Protein AF-A0A6M4BKI1-F1 (afdb_monomer)

Secondary structure (DSSP, 8-state):
---TTEEEEESSSPPTTEEE-TTT--EEEPTTPPSEEEEEEEEEEETTTTEEEEEEEEEEEE----HHHHHT-EEEEEES--HHHHH--EETTTTEE---HHHHHHHHHHHHHTS-GGGEEEEEEEEEETTTTEEEEEEEEBSSSBPPHHHHHHHHHHTHHHHHHHHT-EEEEES--TTSSTTTS-SS--EEEEEEEEEEEEEE-SS-EEEEEEEEEEEE-S------

Organism: NCBI:txid2014637

Nearest PDB structures (foldseek):
  6s5w-assembly2_B  TM=7.220E-01  e=6.897E-02  Lactobacillus acidophilus
  7u71-assembly1_AAA  TM=6.227E-01  e=3.836E-02  Mus musculus
  6sgb-assembly1_FB  TM=3.856E-01  e=1.479E-01  Trypanosoma brucei brucei
  8k2n-assembly1_B  TM=3.141E-01  e=1.738E+00  Lacticaseibacillus yichunensis

Foldseek 3Di:
DPLQQKFKAFPDDDDPQWDADGRRRDIDGHPPDDFDKDKTKMFMQGRVVRDGRDIDIDIDGDDDQDPQQVQQKKKFKFWPAALLQQCDQADPVVRDGHHHLVRQLLVVLCVLVVHDSVQKDFFDWAFPDVVGTMIMTMMWGDDPHIHHRCVSLVSCVVCVVVSCVRSVIGTPDIRDDPPPDAPPQEPDDKDWDKDWDPAWDWHPNPVDIHTHTDIDIDIDRDHPDPPD

pLDDT: mean 92.87, std 8.28, range [39.19, 98.56]

Radius of gyration: 20.17 Å; Cα contacts (8 Å, |Δi|>4): 430; chains: 1; bounding box: 52×40×50 Å

InterPro domains:
  IPR056370 DE-cadherin-like, Ig-like domain [PF24811] (67-216)

Solvent-accessible surface area (backbone atoms only — not comparable to full-atom values): 13023 Å² total; per-residue (Å²): 136,72,54,93,48,32,40,41,44,56,65,65,78,79,53,98,49,44,50,72,39,41,66,80,61,49,73,44,78,42,88,88,60,67,68,46,80,44,82,47,54,25,24,35,37,31,64,83,76,71,41,68,70,44,77,46,78,47,77,48,78,42,77,84,80,54,72,66,42,64,71,24,26,24,31,36,31,31,45,81,43,49,39,38,63,35,56,28,31,73,38,84,89,77,73,40,83,48,84,18,36,50,56,48,45,45,48,51,50,16,64,77,67,72,42,58,58,88,38,46,44,77,45,26,66,42,64,76,37,81,83,69,29,28,19,39,37,34,33,27,42,40,76,99,55,68,42,50,31,71,59,46,26,47,53,50,60,77,43,37,70,61,50,24,65,74,42,68,53,44,74,78,40,64,50,73,58,64,49,75,52,79,63,71,79,24,92,68,48,55,28,73,41,82,48,73,52,96,55,73,36,78,37,74,39,85,89,37,71,48,80,25,57,31,69,45,77,41,62,40,72,42,79,72,76,81,85,126

Structure (mmCIF, N/CA/C/O backbone):
data_AF-A0A6M4BKI1-F1
#
_entry.id   AF-A0A6M4BKI1-F1
#
loop_
_atom_site.group_PDB
_atom_site.id
_atom_site.type_symbol
_atom_site.label_atom_id
_atom_site.label_alt_id
_atom_site.label_comp_id
_atom_site.label_asym_id
_atom_site.label_entity_id
_atom_site.label_seq_id
_atom_site.pdbx_PDB_ins_code
_atom_site.Cartn_x
_atom_site.Cartn_y
_atom_site.Cartn_z
_atom_site.occupancy
_atom_site.B_iso_or_equiv
_atom_site.auth_seq_id
_atom_site.auth_comp_id
_atom_site.auth_asym_id
_atom_site.auth_atom_id
_atom_site.pdbx_PDB_model_num
ATOM 1 N N . TRP A 1 1 ? -8.529 18.904 16.431 1.00 54.09 1 TRP A N 1
ATOM 2 C CA . TRP A 1 1 ? -8.397 17.479 16.787 1.00 54.09 1 TRP A CA 1
ATOM 3 C C . TRP A 1 1 ? -8.383 17.412 18.307 1.00 54.09 1 TRP A C 1
ATOM 5 O O . TRP A 1 1 ? -7.476 17.986 18.886 1.00 54.09 1 TRP A O 1
ATOM 15 N N . ASP A 1 2 ? -9.386 16.788 18.934 1.00 62.09 2 ASP A N 1
ATOM 16 C CA . ASP A 1 2 ? -9.553 16.702 20.403 1.00 62.09 2 ASP A CA 1
ATOM 17 C C . ASP A 1 2 ? -9.180 15.300 20.930 1.00 62.09 2 ASP A C 1
ATOM 19 O O . ASP A 1 2 ? -9.975 14.633 21.583 1.00 62.09 2 ASP A O 1
ATOM 23 N N . LEU A 1 3 ? -7.990 14.795 20.587 1.00 76.88 3 LEU A N 1
ATOM 24 C CA . LEU A 1 3 ? -7.502 13.509 21.116 1.00 76.88 3 LEU A CA 1
ATOM 25 C C . LEU A 1 3 ? -7.334 13.491 22.652 1.00 76.88 3 LEU A C 1
ATOM 27 O O . LEU A 1 3 ? -7.706 12.485 23.246 1.00 76.88 3 LEU A O 1
ATOM 31 N N . PRO A 1 4 ? -6.843 14.558 23.320 1.00 80.69 4 PRO A N 1
ATOM 32 C CA . PRO A 1 4 ? -6.615 14.531 24.771 1.00 80.69 4 PRO A CA 1
ATOM 33 C C . PRO A 1 4 ? -7.875 14.323 25.624 1.00 80.69 4 PRO A C 1
ATOM 35 O O . PRO A 1 4 ? -7.777 13.853 26.753 1.00 80.69 4 PRO A O 1
ATOM 38 N N . ASP A 1 5 ? -9.055 14.665 25.099 1.00 82.88 5 ASP A N 1
ATOM 39 C CA . ASP A 1 5 ? -10.338 14.496 25.790 1.00 82.88 5 ASP A CA 1
ATOM 40 C C . ASP A 1 5 ? -11.024 13.158 25.461 1.00 82.88 5 ASP A C 1
ATOM 42 O O . ASP A 1 5 ? -12.155 12.923 25.900 1.00 82.88 5 ASP A O 1
ATOM 46 N N . LYS A 1 6 ? -10.353 12.280 24.699 1.00 87.88 6 LYS A N 1
ATOM 47 C CA . LYS A 1 6 ? -10.885 10.991 24.255 1.00 87.88 6 LYS A CA 1
ATOM 48 C C . LYS A 1 6 ? -10.171 9.819 24.910 1.00 87.88 6 LYS A C 1
ATOM 50 O O . LYS A 1 6 ? -8.956 9.823 25.083 1.00 87.88 6 LYS A O 1
ATOM 55 N N . LYS A 1 7 ? -10.949 8.791 25.240 1.00 91.50 7 LYS A N 1
ATOM 56 C CA . LYS A 1 7 ? -10.453 7.481 25.668 1.00 91.50 7 LYS A CA 1
ATOM 57 C C . LYS A 1 7 ? -11.105 6.386 24.834 1.00 91.50 7 LYS A C 1
ATOM 59 O O . LYS A 1 7 ? -12.272 6.502 24.450 1.00 91.50 7 LYS A O 1
ATOM 64 N N . PHE A 1 8 ? -10.338 5.345 24.541 1.00 93.19 8 PHE A N 1
ATOM 65 C CA . PHE A 1 8 ? -10.727 4.258 23.647 1.00 93.19 8 PHE A CA 1
ATOM 66 C C . PHE A 1 8 ? -10.722 2.938 24.408 1.00 93.19 8 PHE A C 1
ATOM 68 O O . PHE A 1 8 ? -9.726 2.599 25.035 1.00 93.19 8 PHE A O 1
ATOM 75 N N . PHE A 1 9 ? -11.805 2.175 24.309 1.00 94.06 9 PHE A N 1
ATOM 76 C CA . PHE A 1 9 ? -11.950 0.890 24.991 1.00 94.06 9 PHE A CA 1
ATOM 77 C C . PHE A 1 9 ? -12.491 -0.166 24.036 1.00 94.06 9 PHE A C 1
ATOM 79 O O . PHE A 1 9 ? -13.147 0.155 23.044 1.00 94.06 9 PHE A O 1
ATOM 86 N N . TRP A 1 10 ? -12.253 -1.440 24.333 1.00 94.88 10 TRP A N 1
ATOM 87 C CA . TRP A 1 10 ? -12.938 -2.533 23.646 1.00 94.88 10 TRP A CA 1
ATOM 88 C C . TRP A 1 10 ? -14.439 -2.493 23.950 1.00 94.88 10 TRP A C 1
ATOM 90 O O . TRP A 1 10 ? -14.845 -2.185 25.067 1.00 94.88 10 TRP A O 1
ATOM 100 N N . GLU A 1 11 ? -15.281 -2.803 22.959 1.00 92.44 11 GLU A N 1
ATOM 101 C CA . GLU A 1 11 ? -16.733 -2.889 23.189 1.00 92.44 11 GLU A CA 1
ATOM 102 C C . GLU A 1 11 ? -17.085 -4.041 24.146 1.00 92.44 11 GLU A C 1
ATOM 104 O O . GLU A 1 11 ? -18.043 -3.951 24.912 1.00 92.44 11 GLU A O 1
ATOM 109 N N . SER A 1 12 ? -16.297 -5.115 24.094 1.00 90.00 12 SER A N 1
ATOM 110 C CA . SER A 1 12 ? -16.428 -6.302 24.936 1.00 90.00 12 SER A CA 1
ATOM 111 C C . SER A 1 12 ? -15.049 -6.719 25.462 1.00 90.00 12 SER A C 1
ATOM 113 O O . SER A 1 12 ? -14.325 -5.896 26.015 1.00 90.00 12 SER A O 1
ATOM 115 N N . THR A 1 13 ? -14.660 -7.981 25.304 1.00 91.06 13 THR A N 1
ATOM 116 C CA . THR A 1 13 ? -13.332 -8.462 25.691 1.00 91.06 13 THR A CA 1
ATOM 117 C C . THR A 1 13 ? -12.272 -8.058 24.670 1.00 91.06 13 THR A C 1
ATOM 119 O O . THR A 1 13 ? -12.547 -8.010 23.469 1.00 91.06 13 THR A O 1
ATOM 122 N N . GLU A 1 14 ? -11.044 -7.830 25.139 1.00 92.00 14 GLU A N 1
ATOM 123 C CA . GLU A 1 14 ? -9.886 -7.607 24.269 1.00 92.00 14 GLU A CA 1
ATOM 124 C C . GLU A 1 14 ? -9.716 -8.755 23.262 1.00 92.00 14 GLU A C 1
ATOM 126 O O . GLU A 1 14 ? -9.874 -9.935 23.590 1.00 92.00 14 GLU A O 1
ATOM 131 N N . HIS A 1 15 ? -9.380 -8.407 22.019 1.00 93.94 15 HIS A N 1
ATOM 132 C CA . HIS A 1 15 ? -9.148 -9.398 20.978 1.00 93.94 15 HIS A CA 1
ATOM 133 C C . HIS A 1 15 ? -7.791 -10.106 21.185 1.00 93.94 15 HIS A C 1
ATOM 135 O O . HIS A 1 15 ? -6.767 -9.437 21.316 1.00 93.94 15 HIS A O 1
ATOM 141 N N . PRO A 1 16 ? -7.701 -11.448 21.097 1.00 94.38 16 PRO A N 1
ATOM 142 C CA . PRO A 1 16 ? -6.468 -12.190 21.406 1.00 94.38 16 PRO A CA 1
ATOM 143 C C . PRO A 1 16 ? -5.270 -11.847 20.504 1.00 94.38 16 PRO A C 1
ATOM 145 O O . PRO A 1 16 ? -4.124 -12.091 20.873 1.00 94.38 16 PRO A O 1
ATOM 148 N N . ASN A 1 17 ? -5.525 -11.292 19.316 1.00 96.00 17 ASN A N 1
ATOM 149 C CA . ASN A 1 17 ? -4.506 -10.922 18.327 1.00 96.00 17 ASN A CA 1
ATOM 150 C C . ASN A 1 17 ? -4.176 -9.423 18.252 1.00 96.00 17 ASN A C 1
ATOM 152 O O . ASN A 1 17 ? -3.245 -9.060 17.537 1.00 96.00 17 ASN A O 1
ATOM 156 N N . PHE A 1 18 ? -4.897 -8.551 18.960 1.00 96.75 18 PHE A N 1
ATOM 157 C CA . PHE A 1 18 ? -4.709 -7.101 18.842 1.00 96.75 18 PHE A CA 1
ATOM 158 C C . PHE A 1 18 ? -4.745 -6.432 20.208 1.00 96.75 18 PHE A C 1
ATOM 160 O O . PHE A 1 18 ? -5.569 -6.781 21.042 1.00 96.75 18 PHE A O 1
ATOM 167 N N . THR A 1 19 ? -3.874 -5.453 20.413 1.00 96.44 19 THR A N 1
ATOM 168 C CA . THR A 1 19 ? -3.925 -4.546 21.563 1.00 96.44 19 THR A CA 1
ATOM 169 C C . THR A 1 19 ? -4.452 -3.185 21.128 1.00 96.44 19 THR A C 1
ATOM 171 O O . THR A 1 19 ? -4.315 -2.793 19.967 1.00 96.44 19 THR A O 1
ATOM 174 N N . LEU A 1 20 ? -5.047 -2.459 22.072 1.00 95.81 20 LEU A N 1
ATOM 175 C CA . LEU A 1 20 ? -5.510 -1.088 21.894 1.00 95.81 20 LEU A CA 1
ATOM 176 C C . LEU A 1 20 ? -4.806 -0.198 22.916 1.00 95.81 20 LEU A C 1
ATOM 178 O O . LEU A 1 20 ? -4.814 -0.497 24.106 1.00 95.81 20 LEU A O 1
ATOM 182 N N . ASN A 1 21 ? -4.227 0.906 22.459 1.00 94.56 21 ASN A N 1
ATOM 183 C CA . ASN A 1 21 ? -3.782 1.966 23.349 1.00 94.56 21 ASN A CA 1
ATOM 184 C C . ASN A 1 21 ? -4.972 2.879 23.678 1.00 94.56 21 ASN A C 1
ATOM 186 O O . ASN A 1 21 ? -5.472 3.589 22.805 1.00 94.56 21 ASN A O 1
ATOM 190 N N . GLU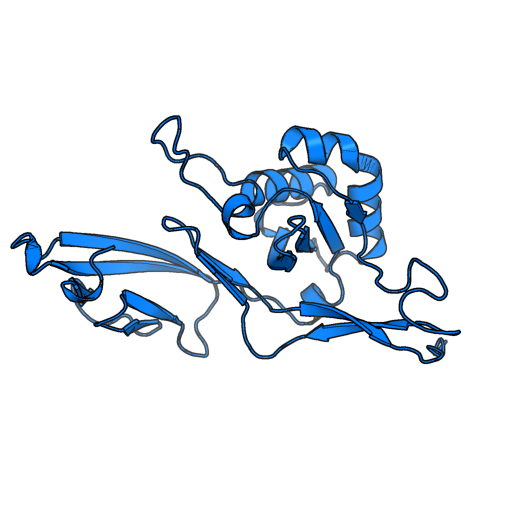 A 1 22 ? -5.403 2.879 24.938 1.00 92.81 22 GLU A N 1
ATOM 191 C CA . GLU A 1 22 ? -6.607 3.595 25.381 1.00 92.81 22 GLU A CA 1
ATOM 192 C C . GLU A 1 22 ? -6.500 5.125 25.293 1.00 92.81 22 GLU A C 1
ATOM 194 O O . GLU A 1 22 ? -7.518 5.814 25.310 1.00 92.81 22 GLU A O 1
ATOM 199 N N . GLU A 1 23 ? -5.287 5.677 25.198 1.00 91.06 23 GLU A N 1
ATOM 200 C CA . GLU A 1 23 ? -5.052 7.126 25.146 1.00 91.06 23 GLU A CA 1
ATOM 201 C C . GLU A 1 23 ? -4.968 7.657 23.717 1.00 91.06 23 GLU A C 1
ATOM 203 O O . GLU A 1 23 ? -5.431 8.754 23.421 1.00 91.06 23 GLU A O 1
ATOM 208 N N . THR A 1 24 ? -4.367 6.878 22.820 1.00 90.56 24 THR A N 1
ATOM 209 C CA . THR A 1 24 ? -4.114 7.300 21.434 1.00 90.56 24 THR A CA 1
ATOM 210 C C . THR A 1 24 ? -5.089 6.683 20.436 1.00 90.56 24 THR A C 1
ATOM 212 O O . THR A 1 24 ? -5.207 7.180 19.319 1.00 90.56 24 THR A O 1
ATOM 215 N N . GLY A 1 25 ? -5.768 5.595 20.811 1.00 90.19 25 GLY A N 1
ATOM 216 C CA . GLY A 1 25 ? -6.592 4.794 19.908 1.00 90.19 25 GLY A CA 1
ATOM 217 C C . GLY A 1 25 ? -5.776 3.921 18.947 1.00 90.19 25 GLY A C 1
ATOM 218 O O . GLY A 1 25 ? -6.342 3.332 18.027 1.00 90.19 25 GLY A O 1
ATOM 219 N N . MET A 1 26 ? -4.453 3.832 19.134 1.00 92.62 26 MET A N 1
ATOM 220 C CA . MET A 1 26 ? -3.581 3.018 18.289 1.00 92.62 26 MET A CA 1
ATOM 221 C C . MET A 1 26 ? -3.843 1.527 18.502 1.00 92.62 26 MET A C 1
ATOM 223 O O . MET A 1 26 ? -3.772 1.027 19.625 1.00 92.62 26 MET A O 1
ATOM 227 N N . ILE A 1 27 ? -4.099 0.819 17.403 1.00 94.75 27 ILE A N 1
ATOM 228 C CA . ILE A 1 27 ? -4.266 -0.634 17.376 1.00 94.75 27 ILE A CA 1
ATOM 229 C C . ILE A 1 27 ? -2.930 -1.255 16.979 1.00 94.75 27 ILE A C 1
ATOM 231 O O . ILE A 1 27 ? -2.357 -0.887 15.953 1.00 94.75 27 ILE A O 1
ATOM 235 N N . GLN A 1 28 ? -2.446 -2.216 17.759 1.00 94.62 28 GLN A N 1
ATOM 236 C CA . GLN A 1 28 ? -1.213 -2.936 17.455 1.00 94.62 28 GLN A CA 1
ATOM 237 C C . GLN A 1 28 ? -1.500 -4.427 17.277 1.00 94.62 28 GLN A C 1
ATOM 239 O O . GLN A 1 28 ? -2.138 -5.076 18.105 1.00 94.62 28 GLN A O 1
ATOM 244 N N . MET A 1 29 ? -1.024 -4.977 16.160 1.00 95.56 29 MET A N 1
ATOM 245 C CA . MET A 1 29 ? -1.116 -6.402 15.863 1.00 95.56 29 MET A CA 1
ATOM 246 C C . MET A 1 29 ? -0.092 -7.174 16.697 1.00 95.56 29 MET A C 1
ATOM 248 O O . MET A 1 29 ? 1.094 -6.836 16.711 1.00 95.56 29 MET A O 1
ATOM 252 N N . ARG A 1 30 ? -0.536 -8.232 17.378 1.00 95.00 30 ARG A N 1
ATOM 253 C CA . ARG A 1 30 ? 0.347 -9.126 18.131 1.00 95.00 30 ARG A CA 1
ATOM 254 C C . ARG A 1 30 ? 1.113 -10.041 17.175 1.00 95.00 30 ARG A C 1
ATOM 256 O O . ARG A 1 30 ? 0.641 -10.393 16.091 1.00 95.00 30 ARG A O 1
ATOM 263 N N . HIS A 1 31 ? 2.306 -10.452 17.595 1.00 90.62 31 HIS A N 1
ATOM 264 C CA . HIS A 1 31 ? 3.134 -11.382 16.833 1.00 90.62 31 HIS A CA 1
ATOM 265 C C . HIS A 1 31 ? 2.397 -12.718 16.594 1.00 90.62 31 HIS A C 1
ATOM 267 O O . HIS A 1 31 ? 1.603 -13.143 17.433 1.00 90.62 31 HIS A O 1
ATOM 273 N N . LYS A 1 32 ? 2.669 -13.382 15.458 1.00 90.00 32 LYS A N 1
ATOM 274 C CA . LYS A 1 32 ? 2.017 -14.638 15.012 1.00 90.00 32 LYS A CA 1
ATOM 275 C C . LYS A 1 32 ? 0.510 -14.535 14.732 1.00 90.00 32 LYS A C 1
ATOM 277 O O . LYS A 1 32 ? -0.176 -15.557 14.684 1.00 90.00 32 LYS A O 1
ATOM 282 N N . THR A 1 33 ? -0.015 -13.328 14.529 1.00 95.19 33 THR A N 1
ATOM 283 C CA . THR A 1 33 ? -1.364 -13.159 13.971 1.00 95.19 33 THR A CA 1
ATOM 284 C C . THR A 1 33 ? -1.381 -13.714 12.549 1.00 95.19 33 THR A C 1
ATOM 286 O O . THR A 1 33 ? -0.491 -13.407 11.760 1.00 95.19 33 THR A O 1
ATOM 289 N N . ARG A 1 34 ? -2.351 -14.581 12.250 1.00 95.50 34 ARG A N 1
ATOM 290 C CA . ARG A 1 34 ? -2.454 -15.256 10.952 1.00 95.50 34 ARG A CA 1
ATOM 291 C C . ARG A 1 34 ? -3.083 -14.334 9.910 1.00 95.50 34 ARG A C 1
ATOM 293 O O . ARG A 1 34 ? -3.749 -13.360 10.253 1.00 95.50 34 ARG A O 1
ATOM 300 N N . GLU A 1 35 ? -2.890 -14.673 8.642 1.00 95.69 35 GLU A N 1
ATOM 301 C CA . GLU A 1 35 ? -3.648 -14.065 7.552 1.00 95.69 35 GLU A CA 1
ATOM 302 C C . GLU A 1 35 ? -5.156 -14.232 7.784 1.00 95.69 35 GLU A C 1
ATOM 304 O O . GLU A 1 35 ? -5.628 -15.284 8.228 1.00 95.69 35 GLU A O 1
ATOM 309 N N . GLY A 1 36 ? -5.914 -13.172 7.509 1.00 95.69 36 GLY A N 1
ATOM 310 C CA . GLY A 1 36 ? -7.357 -13.180 7.686 1.00 95.69 36 GLY A CA 1
ATOM 311 C C . GLY A 1 36 ? -7.979 -11.799 7.839 1.00 95.69 36 GLY A C 1
ATOM 312 O O . GLY A 1 36 ? -7.317 -10.760 7.822 1.00 95.69 36 GLY A O 1
ATOM 313 N N . ARG A 1 37 ? -9.303 -11.809 7.997 1.00 96.94 37 ARG A N 1
ATOM 314 C CA . ARG A 1 37 ? -10.123 -10.619 8.215 1.00 96.94 37 ARG A CA 1
ATOM 315 C C . ARG A 1 37 ? -10.616 -10.591 9.657 1.00 96.94 37 ARG A C 1
ATOM 317 O O . ARG A 1 37 ? -11.375 -11.464 10.072 1.00 96.94 37 ARG A O 1
ATOM 324 N N . TYR A 1 38 ? -10.243 -9.549 10.386 1.00 96.75 38 TYR A N 1
ATOM 325 C CA . TYR A 1 38 ? -10.573 -9.363 11.795 1.00 96.75 38 TYR A CA 1
ATOM 326 C C . TYR A 1 38 ? -11.510 -8.171 11.968 1.00 96.75 38 TYR A C 1
ATOM 328 O O . TYR A 1 38 ? -11.259 -7.091 11.435 1.00 96.75 38 TYR A O 1
ATOM 336 N N . HIS A 1 39 ? -12.593 -8.360 12.719 1.00 96.12 39 HIS A N 1
ATOM 337 C CA . HIS A 1 39 ? -13.559 -7.306 13.020 1.00 96.12 39 HIS A CA 1
ATOM 338 C C . HIS A 1 39 ? -13.376 -6.878 14.470 1.00 96.12 39 HIS A C 1
ATOM 340 O O . HIS A 1 39 ? -13.687 -7.631 15.390 1.00 96.12 39 HIS A O 1
ATOM 346 N N . LEU A 1 40 ? -12.851 -5.674 14.661 1.00 95.88 40 LEU A N 1
ATOM 347 C CA . LEU A 1 40 ? -12.578 -5.096 15.966 1.00 95.88 40 LEU A CA 1
ATOM 348 C C . LEU A 1 40 ? -13.660 -4.068 16.281 1.00 95.88 40 LEU A C 1
ATOM 350 O O . LEU A 1 40 ? -14.009 -3.245 15.430 1.00 95.88 40 LEU A O 1
ATOM 354 N N . LYS A 1 41 ? -14.196 -4.134 17.498 1.00 95.75 41 LYS A N 1
ATOM 355 C CA . LYS A 1 41 ? -15.257 -3.247 17.966 1.00 95.75 41 LYS A CA 1
ATOM 356 C C . LYS A 1 41 ? -14.823 -2.551 19.241 1.00 95.75 41 LYS A C 1
ATOM 358 O O . LYS A 1 41 ? -14.326 -3.184 20.175 1.00 95.75 41 LYS A O 1
ATOM 363 N N . PHE A 1 42 ? -15.037 -1.250 19.262 1.00 94.69 42 PHE A N 1
ATOM 364 C CA . PHE A 1 42 ? -14.564 -0.344 20.287 1.00 94.69 42 PHE A CA 1
ATOM 365 C C . PHE A 1 42 ? -15.683 0.589 20.731 1.00 94.69 42 PHE A C 1
ATOM 367 O O . PHE A 1 42 ? -16.658 0.820 20.012 1.00 94.69 42 PHE A O 1
ATOM 374 N N . LYS A 1 43 ? -15.490 1.172 21.906 1.00 94.00 43 LYS A N 1
ATOM 375 C CA . LYS A 1 43 ? -16.271 2.277 22.443 1.00 94.00 43 LYS A CA 1
ATOM 376 C C . LYS A 1 43 ? -15.351 3.464 22.674 1.00 94.00 43 LYS A C 1
ATOM 378 O O . LYS A 1 43 ? -14.233 3.306 23.166 1.00 94.00 43 LYS A O 1
ATOM 383 N N . VAL A 1 44 ? -15.826 4.650 22.315 1.00 91.62 44 VAL A N 1
ATOM 384 C CA . VAL A 1 44 ? -15.104 5.905 22.518 1.00 91.62 44 VAL A CA 1
ATOM 385 C C . VAL A 1 44 ? -15.839 6.736 23.556 1.00 91.62 44 VAL A C 1
ATOM 387 O O . VAL A 1 44 ? -17.039 6.985 23.439 1.00 91.62 44 VAL A O 1
ATOM 390 N N . TYR A 1 45 ? -15.095 7.167 24.566 1.00 89.50 45 TYR A N 1
ATOM 391 C CA . TYR A 1 45 ? -15.537 8.136 25.554 1.00 89.50 45 TYR A CA 1
ATOM 392 C C . TYR A 1 45 ? -14.960 9.502 25.185 1.00 89.50 45 TYR A C 1
ATOM 394 O O . TYR A 1 45 ? -13.745 9.631 25.046 1.00 89.50 45 TYR A O 1
ATOM 402 N N . ASP A 1 46 ? -15.816 10.508 25.020 1.00 87.12 46 ASP A N 1
ATOM 403 C CA . ASP A 1 46 ? -15.436 11.891 24.730 1.00 87.12 46 ASP A CA 1
ATOM 404 C C . ASP A 1 46 ? -15.906 12.787 25.877 1.00 87.12 46 ASP A C 1
ATOM 406 O O . ASP A 1 46 ? -17.099 13.074 26.039 1.00 87.12 46 ASP A O 1
ATOM 410 N N . ARG A 1 47 ? -14.945 13.237 26.687 1.00 83.25 47 ARG A N 1
ATOM 411 C CA . ARG A 1 47 ? -15.220 14.074 27.855 1.00 83.25 47 ARG A CA 1
ATOM 412 C C . ARG A 1 47 ? -15.774 15.439 27.454 1.00 83.25 47 ARG A C 1
ATOM 414 O O . ARG A 1 47 ? -16.650 15.963 28.137 1.00 83.25 47 ARG A O 1
ATOM 421 N N . LYS A 1 48 ? -15.266 16.023 26.367 1.00 82.31 48 LYS A N 1
ATOM 422 C CA . LYS A 1 48 ? -15.564 17.399 25.949 1.00 82.31 48 LYS A CA 1
ATOM 423 C C . LYS A 1 48 ? -16.995 17.544 25.453 1.00 82.31 48 LYS A C 1
ATOM 425 O O . LYS A 1 48 ? -17.642 18.554 25.716 1.00 82.31 48 LYS A O 1
ATOM 430 N N . HIS A 1 49 ? -17.490 16.523 24.764 1.00 79.56 49 HIS A N 1
ATOM 431 C CA . HIS A 1 49 ? -18.858 16.484 24.255 1.00 79.56 49 HIS A CA 1
ATOM 432 C C . HIS A 1 49 ? -19.818 15.695 25.153 1.00 79.56 49 HIS A C 1
ATOM 434 O O . HIS A 1 49 ? -20.973 15.497 24.777 1.00 79.56 49 HIS A O 1
ATOM 440 N N . THR A 1 50 ? -19.371 15.252 26.336 1.00 82.31 50 THR A N 1
ATOM 441 C CA . THR A 1 50 ? -20.141 14.391 27.255 1.00 82.31 50 THR A CA 1
ATOM 442 C C . THR A 1 50 ? -20.739 13.160 26.559 1.00 82.31 50 THR A C 1
ATOM 444 O O . THR A 1 50 ? -21.828 12.702 26.898 1.00 82.31 50 THR A O 1
ATOM 447 N N . GLN A 1 51 ? -20.041 12.636 25.547 1.00 81.00 51 GLN A N 1
ATOM 448 C CA . GLN A 1 51 ? -20.481 11.462 24.802 1.00 81.00 51 GLN A CA 1
ATOM 449 C C . GLN A 1 51 ? -19.828 10.235 25.420 1.00 81.00 51 GLN A C 1
ATOM 451 O O . GLN A 1 51 ? -18.609 10.160 25.565 1.00 81.00 51 GLN A O 1
ATOM 456 N N . THR A 1 52 ? -20.657 9.269 25.788 1.00 81.44 52 THR A N 1
ATOM 457 C CA . THR A 1 52 ? -20.213 8.007 26.376 1.00 81.44 52 THR A CA 1
ATOM 458 C C . THR A 1 52 ? -20.593 6.873 25.441 1.00 81.44 52 THR A C 1
ATOM 460 O O . THR A 1 52 ? -21.602 6.964 24.741 1.00 81.44 52 THR A O 1
ATOM 463 N N . ASP A 1 53 ? -19.760 5.835 25.392 1.00 83.94 53 ASP A N 1
ATOM 464 C CA . ASP A 1 53 ? -20.029 4.610 24.638 1.00 83.94 53 ASP A CA 1
ATOM 465 C C . ASP A 1 53 ? -20.321 4.805 23.138 1.00 83.94 53 ASP A C 1
ATOM 467 O O . ASP A 1 53 ? -21.113 4.068 22.551 1.00 83.94 53 ASP A O 1
ATOM 471 N N . VAL A 1 54 ? -19.656 5.763 22.478 1.00 88.81 54 VAL A N 1
ATOM 472 C CA . VAL A 1 54 ? -19.802 5.938 21.023 1.00 88.81 54 VAL A CA 1
ATOM 473 C C . VAL A 1 54 ? -19.201 4.718 20.311 1.00 88.81 54 VAL A C 1
ATOM 475 O O . VAL A 1 54 ? -17.997 4.482 20.454 1.00 88.81 54 VAL A O 1
ATOM 478 N N . PRO A 1 55 ? -19.987 3.936 19.545 1.00 91.56 55 PRO A N 1
ATOM 479 C CA . PRO A 1 55 ? -19.492 2.717 18.919 1.00 91.56 55 PRO A CA 1
ATOM 480 C C . PRO A 1 55 ? -18.544 3.040 17.761 1.00 91.56 55 PRO A C 1
ATOM 482 O O . PRO A 1 55 ? -18.827 3.894 16.917 1.00 91.56 55 PRO A O 1
ATOM 485 N N . ALA A 1 56 ? -17.430 2.316 17.689 1.00 91.56 56 ALA A N 1
ATOM 486 C CA . ALA A 1 56 ? -16.444 2.424 16.623 1.00 91.56 56 ALA A CA 1
ATOM 487 C C . ALA A 1 56 ? -16.004 1.034 16.158 1.00 91.56 56 ALA A C 1
ATOM 489 O O . ALA A 1 56 ? -15.637 0.182 16.961 1.00 91.56 56 ALA A O 1
ATOM 490 N N . ASN A 1 57 ? -16.006 0.813 14.844 1.00 93.38 57 ASN A N 1
ATOM 491 C CA . ASN A 1 57 ? -15.666 -0.477 14.251 1.00 93.38 57 ASN A CA 1
ATOM 492 C C . ASN A 1 57 ? -14.474 -0.324 13.311 1.00 93.38 57 ASN A C 1
ATOM 494 O O . ASN A 1 57 ? -14.452 0.578 12.473 1.00 93.38 57 ASN A O 1
ATOM 498 N N . VAL A 1 58 ? -13.520 -1.246 13.406 1.00 93.81 58 VAL A N 1
ATOM 499 C CA . VAL A 1 58 ? -12.364 -1.326 12.509 1.00 93.81 58 VAL A CA 1
ATOM 500 C C . VAL A 1 58 ? -12.289 -2.736 11.944 1.00 93.81 58 VAL A C 1
ATOM 502 O O . VAL A 1 58 ? -12.319 -3.718 12.682 1.00 93.81 58 VAL A O 1
ATOM 505 N N . THR A 1 59 ? -12.198 -2.848 10.621 1.00 95.69 59 THR A N 1
ATOM 506 C CA . THR A 1 59 ? -11.916 -4.129 9.961 1.00 95.69 59 THR A CA 1
ATOM 507 C C . THR A 1 59 ? -10.449 -4.153 9.569 1.00 95.69 59 THR A C 1
ATOM 509 O O . THR A 1 59 ? -10.012 -3.305 8.795 1.00 95.69 59 THR A O 1
ATOM 512 N N . VAL A 1 60 ? -9.700 -5.116 10.100 1.00 96.19 60 VAL A N 1
ATOM 513 C CA . VAL A 1 60 ? -8.280 -5.306 9.801 1.00 96.19 60 VAL A CA 1
ATOM 514 C C . VAL A 1 60 ? -8.134 -6.487 8.853 1.00 96.19 60 VAL A C 1
ATOM 516 O O . VAL A 1 60 ? -8.608 -7.586 9.144 1.00 96.19 60 VAL A O 1
ATOM 519 N N . TYR A 1 61 ? -7.471 -6.258 7.724 1.00 96.00 61 TYR A N 1
ATOM 520 C CA . TYR A 1 61 ? -7.081 -7.302 6.783 1.00 96.00 61 TYR A CA 1
ATOM 521 C C . TYR A 1 61 ? -5.593 -7.575 6.975 1.00 96.00 61 TYR A C 1
ATOM 523 O O . TYR A 1 61 ? -4.770 -6.690 6.753 1.00 96.00 61 TYR A O 1
ATOM 531 N N . VAL A 1 62 ? -5.260 -8.780 7.427 1.00 96.31 62 VAL A N 1
ATOM 532 C CA . VAL A 1 62 ? -3.878 -9.232 7.601 1.00 96.31 62 VAL A CA 1
ATOM 533 C C . VAL A 1 62 ? -3.537 -10.121 6.420 1.00 96.31 62 VAL A C 1
ATOM 535 O O . VAL A 1 62 ? -4.260 -11.081 6.166 1.00 96.31 62 VAL A O 1
ATOM 538 N N . LYS A 1 63 ? -2.450 -9.803 5.719 1.00 94.44 63 LYS A N 1
ATOM 539 C CA . LYS A 1 63 ? -1.911 -10.572 4.594 1.00 94.44 63 LYS A CA 1
ATOM 540 C C . LYS A 1 63 ? -0.451 -10.892 4.884 1.00 94.44 63 LYS A C 1
ATOM 542 O O . LYS A 1 63 ? 0.294 -9.994 5.277 1.00 94.44 63 LYS A O 1
ATOM 547 N N . GLU A 1 64 ? -0.052 -12.149 4.724 1.00 93.19 64 GLU A N 1
ATOM 548 C CA . GLU A 1 64 ? 1.352 -12.531 4.872 1.00 93.19 64 GLU A CA 1
ATOM 549 C C . GLU A 1 64 ? 2.115 -12.224 3.578 1.00 93.19 64 GLU A C 1
ATOM 551 O O . GLU A 1 64 ? 1.704 -12.629 2.493 1.00 93.19 64 GLU A O 1
ATOM 556 N N . ILE A 1 65 ? 3.229 -11.495 3.692 1.00 94.25 65 ILE A N 1
ATOM 557 C CA . ILE A 1 65 ? 4.098 -11.157 2.561 1.00 94.25 65 ILE A CA 1
ATOM 558 C C . ILE A 1 65 ? 5.408 -11.918 2.728 1.00 94.25 65 ILE A C 1
ATOM 560 O O . ILE A 1 65 ? 6.188 -11.646 3.641 1.00 94.25 65 ILE A O 1
ATOM 564 N N . SER A 1 66 ? 5.642 -12.886 1.844 1.00 94.69 66 SER A N 1
ATOM 565 C CA . SER A 1 66 ? 6.862 -13.691 1.861 1.00 94.69 66 SER A CA 1
ATOM 566 C C . SER A 1 66 ? 8.083 -12.879 1.412 1.00 94.69 66 SER A C 1
ATOM 568 O O . SER A 1 66 ? 7.975 -11.923 0.641 1.00 94.69 66 SER A O 1
ATOM 570 N N . HIS A 1 67 ? 9.279 -13.297 1.833 1.00 94.56 67 HIS A N 1
ATOM 571 C CA . HIS A 1 67 ? 10.522 -12.693 1.340 1.00 94.56 67 HIS A CA 1
ATOM 572 C C . HIS A 1 67 ? 10.651 -12.825 -0.188 1.00 94.56 67 HIS A C 1
ATOM 574 O O . HIS A 1 67 ? 11.088 -11.897 -0.864 1.00 94.56 67 HIS A O 1
ATOM 580 N N . GLU A 1 68 ? 10.203 -13.951 -0.756 1.00 95.44 68 GLU A N 1
ATOM 581 C CA . GLU A 1 68 ? 10.182 -14.156 -2.205 1.00 95.44 68 GLU A CA 1
ATOM 582 C C . GLU A 1 68 ? 9.302 -13.124 -2.927 1.00 95.44 68 GLU A C 1
ATOM 584 O O . GLU A 1 68 ? 9.698 -12.640 -3.988 1.00 95.44 68 GLU A O 1
ATOM 589 N N . ALA A 1 69 ? 8.158 -12.741 -2.348 1.00 96.25 69 ALA A N 1
ATOM 590 C CA . ALA A 1 69 ? 7.288 -11.698 -2.892 1.00 96.25 69 ALA A CA 1
ATOM 591 C C . ALA A 1 69 ? 7.989 -10.334 -2.948 1.00 96.25 69 ALA A C 1
ATOM 593 O O . ALA A 1 69 ? 7.820 -9.590 -3.912 1.00 96.25 69 ALA A O 1
ATOM 594 N N . ILE A 1 70 ? 8.790 -10.013 -1.926 1.00 96.12 70 ILE A N 1
ATOM 595 C CA . ILE A 1 70 ? 9.528 -8.747 -1.844 1.00 96.12 70 ILE A CA 1
ATOM 596 C C . ILE A 1 70 ? 10.632 -8.707 -2.906 1.00 96.12 70 ILE A C 1
ATOM 598 O O . ILE A 1 70 ? 10.766 -7.708 -3.615 1.00 96.12 70 ILE A O 1
ATOM 602 N N . ILE A 1 71 ? 11.390 -9.796 -3.059 1.00 95.94 71 ILE A N 1
ATOM 603 C CA . ILE A 1 71 ? 12.454 -9.895 -4.067 1.00 95.94 71 ILE A CA 1
ATOM 604 C C . ILE A 1 71 ? 11.875 -9.915 -5.487 1.00 95.94 71 ILE A C 1
ATOM 606 O O . ILE A 1 71 ? 12.367 -9.214 -6.370 1.00 95.94 71 ILE A O 1
ATOM 610 N N . ASN A 1 72 ? 10.801 -10.672 -5.718 1.00 96.94 72 ASN A N 1
ATOM 611 C CA . ASN A 1 72 ? 10.105 -10.737 -7.003 1.00 96.94 72 ASN A CA 1
ATOM 612 C C . ASN A 1 72 ? 8.974 -9.694 -7.086 1.00 96.94 72 ASN A C 1
ATOM 614 O O . ASN A 1 72 ? 7.840 -10.014 -7.439 1.00 96.94 72 ASN A O 1
ATOM 618 N N . SER A 1 73 ? 9.285 -8.440 -6.750 1.00 97.75 73 SER A N 1
ATOM 619 C CA . SER A 1 73 ? 8.335 -7.327 -6.820 1.00 97.75 73 SER A CA 1
ATOM 620 C C . SER A 1 73 ? 8.611 -6.393 -7.996 1.00 97.75 73 SER A C 1
ATOM 622 O O . SER A 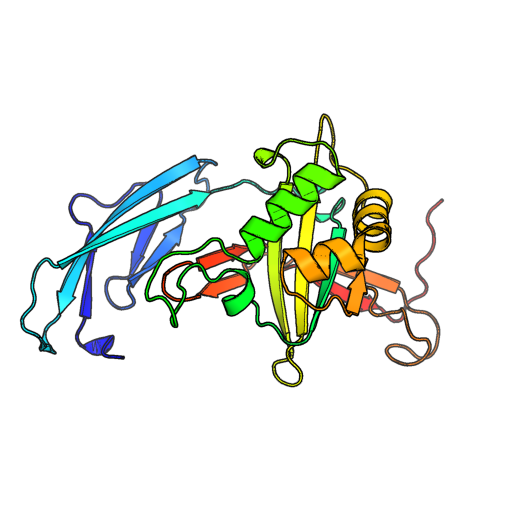1 73 ? 9.751 -6.199 -8.421 1.00 97.75 73 SER A O 1
ATOM 624 N N . GLY A 1 74 ? 7.541 -5.806 -8.527 1.00 98.19 74 GLY A N 1
ATOM 625 C CA . GLY A 1 74 ? 7.597 -4.626 -9.376 1.00 98.19 74 GLY A CA 1
ATOM 626 C C . GLY A 1 74 ? 7.572 -3.359 -8.526 1.00 98.19 74 GLY A C 1
ATOM 627 O O . GLY A 1 74 ? 7.129 -3.366 -7.371 1.00 98.19 74 GLY A O 1
ATOM 628 N N . SER A 1 75 ? 8.045 -2.254 -9.092 1.00 98.25 75 SER A N 1
ATOM 629 C CA . SER A 1 75 ? 8.047 -0.963 -8.405 1.00 98.25 75 SER A CA 1
ATOM 630 C C . SER A 1 75 ? 7.705 0.179 -9.349 1.00 98.25 75 SER A C 1
ATOM 632 O O . SER A 1 75 ? 8.052 0.156 -10.528 1.00 98.25 75 SER A O 1
ATOM 634 N N . ILE A 1 76 ? 7.013 1.188 -8.827 1.00 98.50 76 ILE A N 1
ATOM 635 C CA . ILE A 1 76 ? 6.766 2.447 -9.527 1.00 98.50 76 ILE A CA 1
ATOM 636 C C . ILE A 1 76 ? 7.031 3.623 -8.601 1.00 98.50 76 ILE A C 1
ATOM 638 O O . ILE A 1 76 ? 6.720 3.573 -7.411 1.00 98.50 76 ILE A O 1
ATOM 642 N N . ARG A 1 77 ? 7.555 4.701 -9.174 1.00 98.31 77 ARG A N 1
ATOM 643 C CA . ARG A 1 77 ? 7.609 6.017 -8.544 1.00 98.31 77 ARG A CA 1
ATOM 644 C C . ARG A 1 77 ? 6.531 6.880 -9.166 1.00 98.31 77 ARG A C 1
ATOM 646 O O . ARG A 1 77 ? 6.446 6.961 -10.391 1.00 98.31 77 ARG A O 1
ATOM 653 N N . ILE A 1 78 ? 5.716 7.517 -8.336 1.00 98.38 78 ILE A N 1
ATOM 654 C CA . ILE A 1 78 ? 4.675 8.444 -8.778 1.00 98.38 78 ILE A CA 1
ATOM 655 C C . ILE A 1 78 ? 4.940 9.845 -8.241 1.00 98.38 78 ILE A C 1
ATOM 657 O O . ILE A 1 78 ? 5.537 10.016 -7.176 1.00 98.38 78 ILE A O 1
ATOM 661 N N . SER A 1 79 ? 4.475 10.853 -8.974 1.00 97.81 79 SER A N 1
ATOM 662 C CA . SER A 1 79 ? 4.576 12.258 -8.579 1.00 97.81 79 SER A CA 1
ATOM 663 C C . SER A 1 79 ? 3.209 12.896 -8.341 1.00 97.81 79 SER A C 1
ATOM 665 O O . SER A 1 79 ? 2.197 12.487 -8.911 1.00 97.81 79 SER A O 1
ATOM 667 N N . GLY A 1 80 ? 3.184 13.913 -7.477 1.00 96.88 80 GLY A N 1
ATOM 668 C CA . GLY A 1 80 ? 1.998 14.737 -7.218 1.00 96.88 80 GLY A CA 1
ATOM 669 C C . GLY A 1 80 ? 0.944 14.100 -6.306 1.00 96.88 80 GLY A C 1
ATOM 670 O O . GLY A 1 80 ? -0.085 14.722 -6.059 1.00 96.88 80 GLY A O 1
ATOM 671 N N . ILE A 1 81 ? 1.187 12.890 -5.796 1.00 96.81 81 ILE A N 1
ATOM 672 C CA . ILE A 1 81 ? 0.253 12.141 -4.946 1.00 96.81 81 ILE A CA 1
ATOM 673 C C . ILE A 1 81 ? 1.003 11.621 -3.725 1.00 96.81 81 ILE A C 1
ATOM 675 O O . ILE A 1 81 ? 2.081 11.041 -3.863 1.00 96.81 81 ILE A O 1
ATOM 679 N N . SER A 1 82 ? 0.435 11.844 -2.539 1.00 97.50 82 SER A N 1
ATOM 680 C CA . SER A 1 82 ? 0.947 11.302 -1.280 1.00 97.50 82 SER A CA 1
ATOM 681 C C . SER A 1 82 ? 0.578 9.825 -1.108 1.00 97.50 82 SER A C 1
ATOM 683 O O . SER A 1 82 ? -0.358 9.321 -1.732 1.00 97.50 82 SER A O 1
ATOM 685 N N . ASP A 1 83 ? 1.292 9.135 -0.231 1.00 97.50 83 ASP A N 1
ATOM 686 C CA . ASP A 1 83 ? 0.925 7.804 0.248 1.00 97.50 83 ASP A CA 1
ATOM 687 C C . ASP A 1 83 ? -0.489 7.776 0.853 1.00 97.50 83 ASP A C 1
ATOM 689 O O . ASP A 1 83 ? -1.286 6.897 0.516 1.00 97.50 83 ASP A O 1
ATOM 693 N N . GLU A 1 84 ? -0.840 8.776 1.668 1.00 97.19 84 GLU A N 1
ATOM 694 C CA . GLU A 1 84 ? -2.182 8.928 2.240 1.00 97.19 84 GLU A CA 1
ATOM 695 C C . GLU A 1 84 ? -3.264 9.023 1.159 1.00 97.19 84 GLU A C 1
ATOM 697 O O . GLU A 1 84 ? -4.279 8.328 1.227 1.00 97.19 84 GLU A O 1
ATOM 702 N N . ASP A 1 85 ? -3.060 9.866 0.144 1.00 96.25 85 ASP A N 1
ATOM 703 C CA . ASP A 1 85 ? -4.030 10.053 -0.938 1.00 96.25 85 ASP A CA 1
ATOM 704 C C . ASP A 1 85 ? -4.138 8.832 -1.848 1.00 96.25 85 ASP A C 1
ATOM 706 O O . ASP A 1 85 ? -5.203 8.582 -2.417 1.00 96.25 85 ASP A O 1
ATOM 710 N N . PHE A 1 86 ? -3.067 8.046 -1.965 1.00 97.75 86 PHE A N 1
ATOM 711 C CA . PHE A 1 86 ? -3.081 6.812 -2.737 1.00 97.75 86 PHE A CA 1
ATOM 712 C C . PHE A 1 86 ? -3.983 5.742 -2.097 1.00 97.75 86 PHE A C 1
ATOM 714 O O . PHE A 1 86 ? -4.713 5.042 -2.803 1.00 97.75 86 PHE A O 1
ATOM 721 N N . ILE A 1 87 ? -4.003 5.649 -0.763 1.00 97.44 87 ILE A N 1
ATOM 722 C CA . ILE A 1 87 ? -4.830 4.665 -0.043 1.00 97.44 87 ILE A CA 1
ATOM 723 C C . ILE A 1 87 ? -6.212 5.193 0.366 1.00 97.44 87 ILE A C 1
ATOM 725 O O . ILE A 1 87 ? -7.046 4.421 0.835 1.00 97.44 87 ILE A O 1
ATOM 729 N N . ARG A 1 88 ? -6.473 6.498 0.221 1.00 96.38 88 ARG A N 1
ATOM 730 C CA . ARG A 1 88 ? -7.684 7.167 0.719 1.00 96.38 88 ARG A CA 1
ATOM 731 C C . ARG A 1 88 ? -8.961 6.590 0.102 1.00 96.38 88 ARG A C 1
ATOM 733 O O . ARG A 1 88 ? -9.113 6.537 -1.113 1.00 96.38 88 ARG A O 1
ATOM 740 N N . VAL A 1 89 ? -9.925 6.255 0.961 1.00 95.19 89 VAL A N 1
ATOM 741 C CA . VAL A 1 89 ? -11.267 5.773 0.566 1.00 95.19 89 VAL A CA 1
ATOM 742 C C . VAL A 1 89 ? -12.368 6.818 0.755 1.00 95.19 89 VAL A C 1
ATOM 744 O O . VAL A 1 89 ? -13.488 6.638 0.294 1.00 95.19 89 VAL A O 1
ATOM 747 N N . TRP A 1 90 ? -12.101 7.906 1.479 1.00 93.38 90 TRP A N 1
ATOM 748 C CA . TRP A 1 90 ? -13.100 8.943 1.737 1.00 93.38 90 TRP A CA 1
ATOM 749 C C . TRP A 1 90 ? -12.997 10.071 0.717 1.00 93.38 90 TRP A C 1
ATOM 751 O O . TRP A 1 90 ? -11.969 10.748 0.642 1.00 93.38 90 TRP A O 1
ATOM 761 N N . ASN A 1 91 ? -14.077 10.312 -0.020 1.00 90.56 91 ASN A N 1
ATOM 762 C CA . ASN A 1 91 ? -14.170 11.433 -0.939 1.00 90.56 91 ASN A CA 1
ATOM 763 C C . ASN A 1 91 ? -14.796 12.642 -0.230 1.00 90.56 91 ASN A C 1
ATOM 765 O O . ASN A 1 91 ? -15.986 12.657 0.078 1.00 90.56 91 ASN A O 1
ATOM 769 N N . TYR A 1 92 ? -13.995 13.682 0.008 1.00 87.06 92 TYR A N 1
ATOM 770 C CA . TYR A 1 92 ? -14.447 14.899 0.691 1.00 87.06 92 TYR A CA 1
ATOM 771 C C . TYR A 1 92 ? -15.404 15.765 -0.138 1.00 87.06 92 TYR A C 1
ATOM 773 O O . TYR A 1 92 ? -16.121 16.573 0.441 1.00 87.06 92 TYR A O 1
ATOM 781 N N . LYS A 1 93 ? -15.439 15.606 -1.469 1.00 89.12 93 LYS A N 1
ATOM 782 C CA . LYS A 1 93 ? -16.345 16.368 -2.343 1.00 89.12 93 LYS A CA 1
ATOM 783 C C . LYS A 1 93 ? -17.752 15.779 -2.347 1.00 89.12 93 LYS A C 1
ATOM 785 O O . LYS A 1 93 ? -18.721 16.521 -2.287 1.00 89.12 93 LYS A O 1
ATOM 790 N N . THR A 1 94 ? -17.857 14.453 -2.419 1.00 91.25 94 THR A N 1
ATOM 791 C CA . THR A 1 94 ? -19.146 13.738 -2.448 1.00 91.25 94 THR A CA 1
ATOM 792 C C . THR A 1 94 ? -19.609 13.283 -1.067 1.00 91.25 94 THR A C 1
ATOM 794 O O . THR A 1 94 ? -20.716 12.771 -0.941 1.00 91.25 94 THR A O 1
ATOM 797 N N . LEU A 1 95 ? -18.767 13.450 -0.038 1.00 90.12 95 LEU A N 1
ATOM 798 C CA . LEU A 1 95 ? -18.999 12.984 1.333 1.00 90.12 95 LEU A CA 1
ATOM 799 C C . LEU A 1 95 ? -19.377 11.496 1.394 1.00 90.12 95 LEU A C 1
ATOM 801 O O . LEU A 1 95 ? -20.218 11.080 2.190 1.00 90.12 95 LEU A O 1
ATOM 805 N N . SER A 1 96 ? -18.741 10.687 0.547 1.00 91.38 96 SER A N 1
ATOM 806 C CA . SER A 1 96 ? -19.033 9.264 0.399 1.00 91.38 96 SER A CA 1
ATOM 807 C C . SER A 1 96 ? -17.757 8.422 0.390 1.00 91.38 96 SER A C 1
ATOM 809 O O . SER A 1 96 ? -16.655 8.915 0.135 1.00 91.38 96 SER A O 1
ATOM 811 N N . VAL A 1 97 ? -17.908 7.128 0.679 1.00 90.94 97 VAL A N 1
ATOM 812 C CA . VAL A 1 97 ? -16.830 6.152 0.491 1.00 90.94 97 VAL A CA 1
ATOM 813 C C . VAL A 1 97 ? -16.710 5.850 -1.002 1.00 90.94 97 VAL A C 1
ATOM 815 O O . VAL A 1 97 ? -17.704 5.549 -1.660 1.00 90.94 97 VAL A O 1
ATOM 818 N N . SER A 1 98 ? -15.497 5.942 -1.530 1.00 92.19 98 SER A N 1
ATOM 819 C CA . SER A 1 98 ? -15.133 5.576 -2.894 1.00 92.19 98 SER A CA 1
ATOM 820 C C . SER A 1 98 ? -13.959 4.604 -2.875 1.00 92.19 98 SER A C 1
ATOM 822 O O . SER A 1 98 ? -13.237 4.493 -1.884 1.00 92.19 98 SER A O 1
ATOM 824 N N . ARG A 1 99 ? -13.744 3.906 -3.990 1.00 93.44 99 ARG A N 1
ATOM 825 C CA . ARG A 1 99 ? -12.563 3.050 -4.153 1.00 93.44 99 ARG A CA 1
ATOM 826 C C . ARG A 1 99 ? -11.290 3.894 -4.084 1.00 93.44 99 ARG A C 1
ATOM 828 O O . ARG A 1 99 ? -11.266 5.004 -4.619 1.00 93.44 99 ARG A O 1
ATOM 835 N N . SER A 1 100 ? -10.263 3.373 -3.417 1.00 96.75 100 SER A N 1
ATOM 836 C CA . SER A 1 100 ? -8.961 4.040 -3.332 1.00 96.75 100 SER A CA 1
ATOM 837 C C . SER A 1 100 ? -8.187 3.912 -4.646 1.00 96.75 100 SER A C 1
ATOM 839 O O . SER A 1 100 ? -8.478 3.041 -5.470 1.00 96.75 100 SER A O 1
ATOM 841 N N . LYS A 1 101 ? -7.162 4.750 -4.843 1.00 97.75 101 LYS A N 1
ATOM 842 C CA . LYS A 1 101 ? -6.247 4.588 -5.986 1.00 97.75 101 LYS A CA 1
ATOM 843 C C . LYS A 1 101 ? -5.502 3.260 -5.902 1.00 97.75 101 LYS A C 1
ATOM 845 O O . LYS A 1 101 ? -5.334 2.612 -6.928 1.00 97.75 101 LYS A O 1
ATOM 850 N N . LEU A 1 102 ? -5.150 2.823 -4.692 1.00 98.12 102 LEU A N 1
ATOM 851 C CA . LEU A 1 102 ? -4.611 1.490 -4.435 1.00 98.12 102 LEU A CA 1
ATOM 852 C C . LEU A 1 102 ? -5.540 0.395 -4.971 1.00 98.12 102 LEU A C 1
ATOM 854 O O . LEU A 1 102 ? -5.075 -0.483 -5.690 1.00 98.12 102 LEU A O 1
ATOM 858 N N . ASP A 1 103 ? -6.841 0.457 -4.677 1.00 97.62 103 ASP A N 1
ATOM 859 C CA . ASP A 1 103 ? -7.800 -0.548 -5.154 1.00 97.62 103 ASP A CA 1
ATOM 860 C C . ASP A 1 103 ? -7.925 -0.554 -6.677 1.00 97.62 103 ASP A C 1
ATOM 862 O O . ASP A 1 103 ? -7.949 -1.621 -7.280 1.00 97.62 103 ASP A O 1
ATOM 866 N N . ILE A 1 104 ? -7.997 0.627 -7.296 1.00 98.19 104 ILE A N 1
ATOM 867 C CA . ILE A 1 104 ? -8.102 0.753 -8.756 1.00 98.19 104 ILE A CA 1
ATOM 868 C C . ILE A 1 104 ? -6.813 0.254 -9.425 1.00 98.19 104 ILE A C 1
ATOM 870 O O . ILE A 1 104 ? -6.872 -0.437 -10.438 1.00 98.19 104 ILE A O 1
ATOM 874 N N . PHE A 1 105 ? -5.647 0.557 -8.849 1.00 98.50 105 PHE A N 1
ATOM 875 C CA . PHE A 1 105 ? -4.359 0.068 -9.337 1.00 98.50 105 PHE A CA 1
ATOM 876 C C . PHE A 1 105 ? -4.245 -1.454 -9.205 1.00 98.50 105 PHE A C 1
ATOM 878 O O . PHE A 1 105 ? -3.821 -2.114 -10.148 1.00 98.50 105 PHE A O 1
ATOM 885 N N . LYS A 1 106 ? -4.679 -2.016 -8.070 1.00 98.19 106 LYS A N 1
ATOM 886 C CA . LYS A 1 106 ? -4.700 -3.462 -7.823 1.00 98.19 106 LYS A CA 1
ATOM 887 C C . LYS A 1 106 ? -5.552 -4.202 -8.853 1.00 98.19 106 LYS A C 1
ATOM 889 O O . LYS A 1 106 ? -5.084 -5.179 -9.428 1.00 98.19 106 LYS A O 1
ATOM 894 N N . ASP A 1 107 ? -6.760 -3.711 -9.118 1.00 98.06 107 ASP A N 1
ATOM 895 C CA . ASP A 1 107 ? -7.634 -4.269 -10.153 1.00 98.06 107 ASP A CA 1
ATOM 896 C C . ASP A 1 107 ? -6.997 -4.153 -11.537 1.00 98.06 107 ASP A C 1
ATOM 898 O O . ASP A 1 107 ? -6.965 -5.122 -12.289 1.00 98.06 107 ASP A O 1
ATOM 902 N N . LYS A 1 108 ? -6.410 -2.992 -11.850 1.00 98.19 108 LYS A N 1
ATOM 903 C CA . LYS A 1 108 ? -5.795 -2.787 -13.159 1.00 98.19 108 LYS A CA 1
ATOM 904 C C . LYS A 1 108 ? -4.618 -3.729 -13.404 1.00 98.19 108 LYS A C 1
ATOM 906 O O . LYS A 1 108 ? -4.445 -4.215 -14.517 1.00 98.19 108 LYS A O 1
ATOM 911 N N . LEU A 1 109 ? -3.819 -4.004 -12.373 1.00 98.31 109 LEU A N 1
ATOM 912 C CA . LEU A 1 109 ? -2.751 -4.999 -12.438 1.00 98.31 109 LEU A CA 1
ATOM 913 C C . LEU A 1 109 ? -3.299 -6.416 -12.623 1.00 98.31 109 LEU A C 1
ATOM 915 O O . L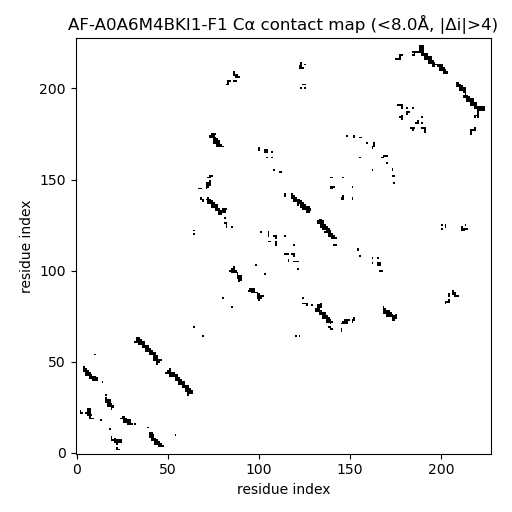EU A 1 109 ? -2.731 -7.167 -13.412 1.00 98.31 109 LEU A O 1
ATOM 919 N N . ALA A 1 110 ? -4.380 -6.773 -11.926 1.00 98.12 110 ALA A N 1
ATOM 920 C CA . ALA A 1 110 ? -5.028 -8.076 -12.066 1.00 98.12 110 ALA A CA 1
ATOM 921 C C . ALA A 1 110 ? -5.505 -8.307 -13.511 1.00 98.12 110 ALA A C 1
ATOM 923 O O . ALA A 1 110 ? -5.174 -9.336 -14.106 1.00 98.12 110 ALA A O 1
ATOM 924 N N . ASP A 1 111 ? -6.157 -7.302 -14.106 1.00 97.94 111 ASP A N 1
ATOM 925 C CA . ASP A 1 111 ? -6.618 -7.329 -15.498 1.00 97.94 111 ASP A CA 1
ATOM 926 C C . ASP A 1 111 ? -5.449 -7.499 -16.484 1.00 97.94 111 ASP A C 1
ATOM 928 O O . ASP A 1 111 ? -5.459 -8.389 -17.333 1.00 97.94 111 ASP A O 1
ATOM 932 N N . LEU A 1 112 ? -4.409 -6.665 -16.362 1.00 97.44 112 LEU A N 1
ATOM 933 C CA . LEU A 1 112 ? -3.266 -6.664 -17.286 1.00 97.44 112 LEU A CA 1
ATOM 934 C C . LEU A 1 112 ? -2.397 -7.923 -17.171 1.00 97.44 112 LEU A C 1
ATOM 936 O O . LEU A 1 112 ? -1.797 -8.362 -18.152 1.00 97.44 112 LEU A O 1
ATOM 940 N N . LEU A 1 113 ? -2.300 -8.502 -15.973 1.00 96.25 113 LEU A N 1
ATOM 941 C CA . LEU A 1 113 ? -1.534 -9.724 -15.725 1.00 96.25 113 LEU A CA 1
ATOM 942 C C . LEU A 1 113 ? -2.360 -10.998 -15.929 1.00 96.25 113 LEU A C 1
ATOM 944 O O . LEU A 1 113 ? -1.780 -12.086 -15.853 1.00 96.25 113 LEU A O 1
ATOM 948 N N . ASN A 1 114 ? -3.663 -10.862 -16.200 1.00 95.81 114 ASN A N 1
ATOM 949 C CA . ASN A 1 114 ? -4.630 -11.951 -16.299 1.00 95.81 114 ASN A CA 1
ATOM 950 C C . ASN A 1 114 ? -4.531 -12.909 -15.097 1.00 95.81 114 ASN A C 1
ATOM 952 O O . ASN A 1 114 ? -4.301 -14.110 -15.248 1.00 95.81 114 ASN A O 1
ATOM 956 N N . THR A 1 115 ? -4.615 -12.348 -13.890 1.00 96.12 115 THR A N 1
ATOM 957 C CA . THR A 1 115 ? -4.598 -13.094 -12.624 1.00 96.12 115 THR A CA 1
ATOM 958 C C . THR A 1 115 ? -5.710 -12.599 -11.709 1.00 96.12 115 THR A C 1
ATOM 960 O O . THR A 1 115 ? -6.283 -11.533 -11.923 1.00 96.12 115 THR A O 1
ATOM 963 N N . GLU A 1 116 ? -6.023 -13.375 -10.679 1.00 96.25 116 GLU A N 1
ATOM 964 C CA . GLU A 1 116 ? -7.008 -12.982 -9.679 1.00 96.25 116 GLU A CA 1
ATOM 965 C C . GLU A 1 116 ? -6.508 -11.798 -8.853 1.00 96.25 116 GLU A C 1
ATOM 967 O O . GLU A 1 116 ? -5.315 -11.650 -8.566 1.00 96.25 116 GLU A O 1
ATOM 972 N N . ARG A 1 117 ? -7.448 -10.958 -8.423 1.00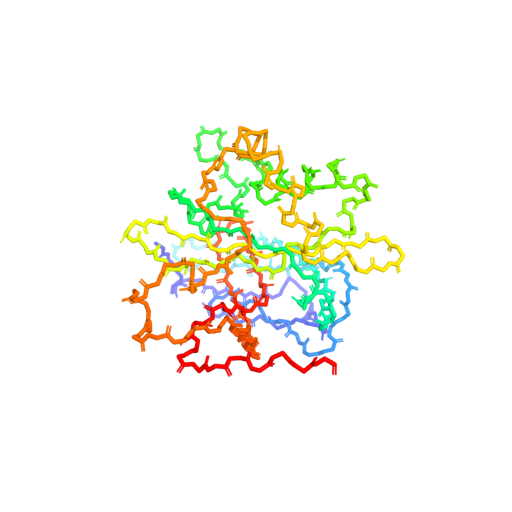 95.75 117 ARG A N 1
ATOM 973 C CA . ARG A 1 117 ? -7.163 -9.773 -7.613 1.00 95.75 117 ARG A CA 1
ATOM 974 C C . ARG A 1 117 ? -6.453 -10.142 -6.311 1.00 95.75 117 ARG A C 1
ATOM 976 O O . ARG A 1 117 ? -5.616 -9.389 -5.818 1.00 95.75 117 ARG A O 1
ATOM 983 N N . GLU A 1 118 ? -6.785 -11.290 -5.745 1.00 94.81 118 GLU A N 1
ATOM 984 C CA . GLU A 1 118 ? -6.231 -11.845 -4.513 1.00 94.81 118 GLU A CA 1
ATOM 985 C C . GLU A 1 118 ? -4.743 -12.181 -4.647 1.00 94.81 118 GLU A C 1
ATOM 987 O O . GLU A 1 118 ? -4.036 -12.144 -3.642 1.00 94.81 118 GLU A O 1
ATOM 992 N N . ASN A 1 119 ? -4.268 -12.419 -5.874 1.00 96.88 119 ASN A N 1
ATOM 993 C CA . ASN A 1 119 ? -2.875 -12.735 -6.173 1.00 96.88 119 ASN A CA 1
ATOM 994 C C . ASN A 1 119 ? -2.011 -11.495 -6.451 1.00 96.88 119 ASN A C 1
ATOM 996 O O . 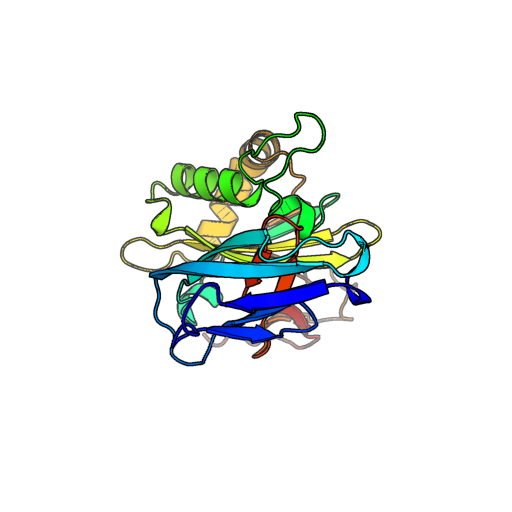ASN A 1 119 ? -0.860 -11.638 -6.865 1.00 96.88 119 ASN A O 1
ATOM 1000 N N . ILE A 1 120 ? -2.561 -10.285 -6.289 1.00 97.94 120 ILE A N 1
ATOM 1001 C CA . ILE A 1 120 ? -1.831 -9.016 -6.384 1.00 97.94 120 ILE A CA 1
ATOM 1002 C C . ILE A 1 120 ? -1.655 -8.434 -4.982 1.00 97.94 120 ILE A C 1
ATOM 1004 O O . ILE A 1 120 ? -2.633 -8.026 -4.350 1.00 97.94 120 ILE A O 1
ATOM 1008 N N . ASP A 1 121 ? -0.420 -8.277 -4.522 1.00 97.56 121 ASP A N 1
ATOM 1009 C CA . ASP A 1 121 ? -0.131 -7.666 -3.225 1.00 97.56 121 ASP A CA 1
ATOM 1010 C C . ASP A 1 121 ? 0.575 -6.327 -3.412 1.00 97.56 121 ASP A C 1
ATOM 1012 O O . ASP A 1 121 ? 1.718 -6.270 -3.851 1.00 97.56 121 ASP A O 1
ATOM 1016 N N . ILE A 1 122 ? -0.090 -5.230 -3.041 1.00 98.19 122 ILE A N 1
ATOM 1017 C CA . ILE A 1 122 ? 0.540 -3.909 -2.925 1.00 98.19 122 ILE A CA 1
ATOM 1018 C C . ILE A 1 122 ? 0.990 -3.760 -1.475 1.00 98.19 122 ILE A C 1
ATOM 1020 O O . ILE A 1 122 ? 0.219 -3.342 -0.611 1.00 98.19 122 ILE A O 1
ATOM 1024 N N . PHE A 1 123 ? 2.225 -4.168 -1.199 1.00 97.44 123 PHE A N 1
ATOM 1025 C CA . PHE A 1 123 ? 2.727 -4.318 0.168 1.00 97.44 123 PHE A CA 1
ATOM 1026 C C . PHE A 1 123 ? 3.512 -3.103 0.680 1.00 97.44 123 PHE A C 1
ATOM 1028 O O . PHE A 1 123 ? 3.842 -3.056 1.862 1.00 97.44 123 PHE A O 1
ATOM 1035 N N . SER A 1 124 ? 3.827 -2.128 -0.177 1.00 97.94 124 SER A N 1
ATOM 1036 C CA . SER A 1 124 ? 4.550 -0.911 0.207 1.00 97.94 124 SER A CA 1
ATOM 1037 C C . SER A 1 124 ? 4.035 0.289 -0.579 1.00 97.94 124 SER A C 1
ATOM 1039 O O . SER A 1 124 ? 4.065 0.282 -1.808 1.00 97.94 124 SER A O 1
ATOM 1041 N N . VAL A 1 125 ? 3.632 1.335 0.141 1.00 98.25 125 VAL A N 1
ATOM 1042 C CA . VAL A 1 125 ? 3.311 2.670 -0.381 1.00 98.25 125 VAL A CA 1
ATOM 1043 C C . VAL A 1 125 ? 4.010 3.660 0.543 1.00 98.25 125 VAL A C 1
ATOM 1045 O O . VAL A 1 125 ? 3.623 3.778 1.703 1.00 98.25 125 VAL A O 1
ATOM 1048 N N . GLN A 1 126 ? 5.076 4.302 0.068 1.00 97.94 126 GLN A N 1
ATOM 1049 C CA . GLN A 1 126 ? 5.967 5.099 0.910 1.00 97.94 126 GLN A CA 1
ATOM 1050 C C . GLN A 1 126 ? 6.208 6.480 0.312 1.00 97.94 126 GLN A C 1
ATOM 1052 O O . GLN A 1 126 ? 6.714 6.607 -0.805 1.00 97.94 126 GLN A O 1
ATOM 1057 N N . LEU A 1 127 ? 5.890 7.528 1.070 1.00 97.31 127 LEU A N 1
ATOM 1058 C CA . LEU A 1 127 ? 6.211 8.896 0.683 1.00 97.31 127 LEU A CA 1
ATOM 1059 C C . LEU A 1 127 ? 7.722 9.138 0.815 1.00 97.31 127 LEU A C 1
ATOM 1061 O O . LEU A 1 127 ? 8.267 9.142 1.918 1.00 97.31 127 LEU A O 1
ATOM 1065 N N . ARG A 1 128 ? 8.397 9.381 -0.311 1.00 94.50 128 ARG A N 1
ATOM 1066 C CA . ARG A 1 128 ? 9.846 9.646 -0.373 1.00 94.50 128 ARG A CA 1
ATOM 1067 C C . ARG A 1 128 ? 10.179 11.115 -0.187 1.00 94.50 128 ARG A C 1
ATOM 1069 O O . ARG A 1 128 ? 11.175 11.461 0.440 1.00 94.50 128 ARG A O 1
ATOM 1076 N N . LYS A 1 129 ? 9.357 11.999 -0.753 1.00 92.88 129 LYS A N 1
ATOM 1077 C CA . LYS A 1 129 ? 9.583 13.447 -0.713 1.00 92.88 129 LYS A CA 1
ATOM 1078 C C . LYS A 1 129 ? 8.258 14.185 -0.612 1.00 92.88 129 LYS A C 1
ATOM 1080 O O . LYS A 1 129 ? 7.303 13.827 -1.290 1.00 92.88 129 LYS A O 1
ATOM 1085 N N . LYS A 1 130 ? 8.209 15.235 0.216 1.00 91.12 130 LYS A N 1
ATOM 1086 C CA . LYS A 1 130 ? 7.028 16.107 0.351 1.00 91.12 130 LYS A CA 1
ATOM 1087 C C . LYS A 1 130 ? 6.965 17.211 -0.711 1.00 91.12 130 LYS A C 1
ATOM 1089 O O . LYS A 1 130 ? 5.877 17.579 -1.139 1.00 91.12 130 LYS A O 1
ATOM 1094 N N . HIS A 1 131 ? 8.118 17.721 -1.155 1.00 91.75 131 HIS A N 1
ATOM 1095 C CA . HIS A 1 131 ? 8.202 18.847 -2.093 1.00 91.75 131 HIS A CA 1
ATOM 1096 C C . HIS A 1 131 ? 9.297 18.638 -3.166 1.00 91.75 131 HIS A C 1
ATOM 1098 O O . HIS A 1 131 ? 10.481 18.814 -2.868 1.00 91.75 131 HIS A O 1
ATOM 1104 N N . PRO A 1 132 ? 8.945 18.281 -4.418 1.00 91.12 132 PRO A N 1
ATOM 1105 C CA . PRO A 1 132 ? 7.614 17.852 -4.859 1.00 91.12 132 PRO A CA 1
ATOM 1106 C C . PRO A 1 132 ? 7.199 16.523 -4.206 1.00 91.12 132 PRO A C 1
ATOM 1108 O O . PRO A 1 132 ? 8.053 15.790 -3.707 1.00 91.12 132 PRO A O 1
ATOM 1111 N N . LEU A 1 133 ? 5.894 16.234 -4.204 1.00 96.56 133 LEU A N 1
ATOM 1112 C CA . LEU A 1 133 ? 5.361 14.962 -3.713 1.00 96.56 133 LEU A CA 1
ATOM 1113 C C . LEU A 1 133 ? 5.856 13.818 -4.595 1.00 96.56 133 LEU A C 1
ATOM 1115 O O . LEU A 1 133 ? 5.578 13.809 -5.796 1.00 96.56 133 LEU A O 1
ATOM 1119 N N . ILE A 1 134 ? 6.571 12.876 -3.987 1.00 97.50 134 ILE A N 1
ATOM 1120 C CA . ILE A 1 134 ? 7.065 11.659 -4.628 1.00 97.50 134 ILE A CA 1
ATOM 1121 C C . ILE A 1 134 ? 6.737 10.485 -3.719 1.00 97.50 134 ILE A C 1
ATOM 1123 O O . ILE A 1 134 ? 7.149 10.480 -2.557 1.00 97.50 134 ILE A O 1
ATOM 1127 N N . THR A 1 135 ? 6.043 9.495 -4.268 1.00 98.25 135 THR A N 1
ATOM 1128 C CA . THR A 1 135 ? 5.636 8.285 -3.551 1.00 98.25 135 THR A CA 1
ATOM 1129 C C . THR A 1 135 ? 6.108 7.062 -4.320 1.00 98.25 135 THR A C 1
ATOM 1131 O O . THR A 1 135 ? 5.896 6.962 -5.529 1.00 98.25 135 THR A O 1
ATOM 1134 N N . ASP A 1 136 ? 6.729 6.132 -3.607 1.00 98.31 136 ASP A N 1
ATOM 1135 C CA . ASP A 1 136 ? 7.184 4.858 -4.146 1.00 98.31 136 ASP A CA 1
ATOM 1136 C C . ASP A 1 136 ? 6.189 3.767 -3.777 1.00 98.31 136 ASP A C 1
ATOM 1138 O O . ASP A 1 136 ? 5.762 3.645 -2.626 1.00 98.31 136 ASP A O 1
ATOM 1142 N N . ILE A 1 137 ? 5.821 2.959 -4.764 1.00 98.56 137 ILE A N 1
ATOM 1143 C CA . ILE A 1 137 ? 4.882 1.856 -4.605 1.00 98.56 137 ILE A CA 1
ATOM 1144 C C . ILE A 1 137 ? 5.576 0.578 -5.053 1.00 98.56 137 ILE A C 1
ATOM 1146 O O . ILE A 1 137 ? 6.173 0.534 -6.131 1.00 98.56 137 ILE A O 1
ATOM 1150 N N . ARG A 1 138 ? 5.478 -0.475 -4.239 1.00 98.25 138 ARG A N 1
ATOM 1151 C CA . ARG A 1 138 ? 5.927 -1.822 -4.603 1.00 98.25 138 ARG A CA 1
ATOM 1152 C C . ARG A 1 138 ? 4.788 -2.807 -4.507 1.00 98.25 138 ARG A C 1
ATOM 1154 O O . ARG A 1 138 ? 3.958 -2.742 -3.596 1.00 98.25 138 ARG A O 1
ATOM 1161 N N . PHE A 1 139 ? 4.782 -3.716 -5.465 1.00 98.50 139 PHE A N 1
ATOM 1162 C CA . PHE A 1 139 ? 3.754 -4.724 -5.587 1.00 98.50 139 PHE A CA 1
ATOM 1163 C C . PHE A 1 139 ? 4.350 -6.038 -6.074 1.00 98.50 139 PHE A C 1
ATOM 1165 O O . PHE A 1 139 ? 5.314 -6.057 -6.838 1.00 98.50 139 PHE A O 1
ATOM 1172 N N . SER A 1 140 ? 3.764 -7.143 -5.649 1.00 98.12 140 SER A N 1
ATOM 1173 C CA . SER A 1 140 ? 4.032 -8.464 -6.198 1.00 98.12 140 SER A CA 1
ATOM 1174 C C . SER A 1 140 ? 2.766 -9.000 -6.848 1.00 98.12 140 SER A C 1
ATOM 1176 O O . SER A 1 140 ? 1.648 -8.559 -6.572 1.00 98.12 140 SER A O 1
ATOM 1178 N N . ALA A 1 141 ? 2.960 -9.943 -7.757 1.00 97.94 141 ALA A N 1
ATOM 1179 C CA . ALA A 1 141 ? 1.874 -10.709 -8.325 1.00 97.94 141 ALA A CA 1
ATOM 1180 C C . ALA A 1 141 ? 2.311 -12.156 -8.485 1.00 97.94 141 ALA A C 1
ATOM 1182 O O . ALA A 1 141 ? 3.482 -12.424 -8.784 1.00 97.94 141 ALA A O 1
ATOM 1183 N N . HIS A 1 142 ? 1.378 -13.080 -8.313 1.00 95.81 142 HIS A N 1
ATOM 1184 C CA . HIS A 1 142 ? 1.657 -14.494 -8.495 1.00 95.81 142 HIS A CA 1
ATOM 1185 C C . HIS A 1 142 ? 0.557 -15.216 -9.276 1.00 95.81 142 HIS A C 1
ATOM 1187 O O . HIS A 1 142 ? -0.569 -14.747 -9.431 1.00 95.81 142 HIS A O 1
ATOM 1193 N N . GLY A 1 143 ? 0.939 -16.362 -9.829 1.00 92.38 143 GLY A N 1
ATOM 1194 C CA . GLY A 1 143 ? 0.023 -17.426 -10.226 1.00 92.38 143 GLY A CA 1
ATOM 1195 C C . GLY A 1 143 ? 0.376 -18.650 -9.392 1.00 92.38 143 GLY A C 1
ATOM 1196 O O . GLY A 1 143 ? 0.289 -18.607 -8.168 1.00 92.38 143 GLY A O 1
ATOM 1197 N N . ALA A 1 144 ? 0.906 -19.687 -10.045 1.00 90.62 144 ALA A N 1
ATOM 1198 C CA . ALA A 1 144 ? 1.562 -20.801 -9.354 1.00 90.62 144 ALA A CA 1
ATOM 1199 C C . ALA A 1 144 ? 2.864 -20.382 -8.633 1.00 90.62 144 ALA A C 1
ATOM 1201 O O . ALA A 1 144 ? 3.205 -20.936 -7.593 1.00 90.62 144 ALA A O 1
ATOM 1202 N N . HIS A 1 145 ? 3.574 -19.388 -9.178 1.00 93.88 145 HIS A N 1
ATOM 1203 C CA . HIS A 1 145 ? 4.794 -18.803 -8.612 1.00 93.88 145 HIS A CA 1
ATOM 1204 C C . HIS A 1 145 ? 4.758 -17.275 -8.736 1.00 93.88 145 HIS A C 1
ATOM 1206 O O . HIS A 1 145 ? 4.007 -16.739 -9.563 1.00 93.88 145 HIS A O 1
ATOM 1212 N N . TYR A 1 146 ? 5.585 -16.577 -7.953 1.00 97.19 146 TYR A N 1
ATOM 1213 C CA . TYR A 1 146 ? 5.742 -15.127 -8.072 1.00 97.19 146 TYR A CA 1
ATOM 1214 C C . TYR A 1 146 ? 6.336 -14.742 -9.429 1.00 97.19 146 TYR A C 1
ATOM 1216 O O . TYR A 1 146 ? 7.331 -15.308 -9.895 1.00 97.19 146 TYR A O 1
ATOM 1224 N N . TYR A 1 147 ? 5.724 -13.754 -10.076 1.00 97.69 147 TYR A N 1
ATOM 1225 C CA . TYR A 1 147 ? 6.221 -13.217 -11.334 1.00 97.69 147 TYR A CA 1
ATOM 1226 C C . TYR A 1 147 ? 7.504 -12.419 -11.113 1.00 97.69 147 TYR A C 1
ATOM 1228 O O . TYR A 1 147 ? 7.630 -11.658 -10.161 1.00 97.69 147 TYR A O 1
ATOM 1236 N N . LYS A 1 148 ? 8.467 -12.570 -12.026 1.00 97.44 148 LYS A N 1
ATOM 1237 C CA . LYS A 1 148 ? 9.747 -11.861 -11.937 1.00 97.44 148 LYS A CA 1
ATOM 1238 C C . LYS A 1 148 ? 9.571 -10.344 -12.118 1.00 97.44 148 LYS A C 1
ATOM 1240 O O . LYS A 1 148 ? 8.727 -9.939 -12.926 1.00 97.44 148 LYS A O 1
ATOM 1245 N N . PRO A 1 149 ? 10.426 -9.509 -11.489 1.00 97.25 149 PRO A N 1
ATOM 1246 C CA . PRO A 1 149 ? 10.355 -8.048 -11.595 1.00 97.25 149 PRO A CA 1
ATOM 1247 C C . PRO A 1 149 ? 10.326 -7.541 -13.038 1.00 97.25 149 PRO A C 1
ATOM 1249 O O . PRO A 1 149 ? 9.559 -6.642 -13.363 1.00 97.25 149 PRO A O 1
ATOM 1252 N N . ILE A 1 150 ? 11.094 -8.175 -13.934 1.00 96.31 150 ILE A N 1
ATOM 1253 C CA . ILE A 1 150 ? 11.144 -7.818 -15.359 1.00 96.31 150 ILE A CA 1
ATOM 1254 C C . ILE A 1 150 ? 9.771 -7.899 -16.040 1.00 96.31 150 ILE A C 1
ATOM 1256 O O . ILE A 1 150 ? 9.420 -7.020 -16.821 1.00 96.31 150 ILE A O 1
ATOM 1260 N N . ARG A 1 151 ? 8.959 -8.911 -15.706 1.00 97.12 151 ARG A N 1
ATOM 1261 C CA . ARG A 1 151 ? 7.606 -9.066 -16.256 1.00 97.12 151 ARG A CA 1
ATOM 1262 C C . ARG A 1 151 ? 6.672 -8.001 -15.692 1.00 97.12 151 ARG A C 1
ATOM 1264 O O . ARG A 1 151 ? 5.927 -7.394 -16.450 1.00 97.12 151 ARG A O 1
ATOM 1271 N N . LEU A 1 152 ? 6.723 -7.775 -14.379 1.00 98.31 152 LEU A N 1
ATOM 1272 C CA . LEU A 1 152 ? 5.864 -6.805 -13.692 1.00 98.31 152 LEU A CA 1
ATOM 1273 C C . LEU A 1 152 ? 6.129 -5.380 -14.181 1.00 98.31 152 LEU A C 1
ATOM 1275 O O . LEU A 1 152 ? 5.212 -4.694 -14.628 1.00 98.31 152 LEU A O 1
ATOM 1279 N N . ASN A 1 153 ? 7.398 -4.974 -14.168 1.00 98.38 153 ASN A N 1
ATOM 1280 C CA . ASN A 1 153 ? 7.830 -3.666 -14.645 1.00 98.38 153 ASN A CA 1
ATOM 1281 C C . ASN A 1 153 ? 7.563 -3.514 -16.150 1.00 98.38 153 ASN A C 1
ATOM 1283 O O . ASN A 1 153 ? 7.077 -2.473 -16.576 1.00 98.38 153 ASN A O 1
ATOM 1287 N N . GLY A 1 154 ? 7.801 -4.560 -16.951 1.00 98.12 154 GLY A N 1
ATOM 1288 C CA . GLY A 1 154 ? 7.510 -4.548 -18.386 1.00 98.12 154 GLY A CA 1
ATOM 1289 C C . GLY A 1 154 ? 6.030 -4.307 -18.697 1.00 98.12 154 GLY A C 1
ATOM 1290 O O . GLY A 1 154 ? 5.712 -3.451 -19.516 1.00 98.12 154 GLY A O 1
ATOM 1291 N N . ILE A 1 155 ? 5.118 -5.001 -18.008 1.00 98.25 155 ILE A N 1
ATOM 1292 C CA . ILE A 1 155 ? 3.666 -4.822 -18.184 1.00 98.25 155 ILE A CA 1
ATOM 1293 C C . ILE A 1 155 ? 3.231 -3.408 -17.794 1.00 98.25 155 ILE A C 1
ATOM 1295 O O . ILE A 1 155 ? 2.514 -2.758 -18.554 1.00 98.25 155 ILE A O 1
ATOM 1299 N N . VAL A 1 156 ? 3.699 -2.900 -16.650 1.00 98.44 156 VAL A N 1
ATOM 1300 C CA . VAL A 1 156 ? 3.375 -1.532 -16.223 1.00 98.44 156 VAL A CA 1
ATOM 1301 C C . VAL A 1 156 ? 3.909 -0.496 -17.208 1.00 98.44 156 VAL A C 1
ATOM 1303 O O . VAL A 1 156 ? 3.217 0.476 -17.499 1.00 98.44 156 VAL A O 1
ATOM 1306 N N . LEU A 1 157 ? 5.111 -0.701 -17.750 1.00 98.00 157 LEU A N 1
ATOM 1307 C CA . LEU A 1 157 ? 5.703 0.209 -18.725 1.00 98.00 157 LEU A CA 1
ATOM 1308 C C . LEU A 1 157 ? 4.924 0.215 -20.048 1.00 98.00 157 LEU A C 1
ATOM 1310 O O . LEU A 1 157 ? 4.633 1.290 -20.567 1.00 98.00 157 LEU A O 1
ATOM 1314 N N . MET A 1 158 ? 4.543 -0.960 -20.564 1.00 98.12 158 MET A N 1
ATOM 1315 C CA . MET A 1 158 ? 3.766 -1.083 -21.806 1.00 98.12 158 MET A CA 1
ATOM 1316 C C . MET A 1 158 ? 2.370 -0.454 -21.701 1.00 98.12 158 MET A C 1
ATOM 1318 O O . MET A 1 158 ? 1.877 0.098 -22.679 1.00 98.12 158 MET A O 1
ATOM 1322 N N . HIS A 1 159 ? 1.749 -0.499 -20.518 1.00 98.31 159 HIS A N 1
ATOM 1323 C CA . HIS A 1 159 ? 0.397 0.017 -20.270 1.00 98.31 159 HIS A CA 1
ATOM 1324 C C . HIS A 1 159 ? 0.383 1.295 -19.419 1.00 98.31 159 HIS A C 1
ATOM 1326 O O . HIS A 1 159 ? -0.619 1.606 -18.771 1.00 98.31 159 HIS A O 1
ATOM 1332 N N . ARG A 1 160 ? 1.486 2.055 -19.405 1.00 98.38 160 ARG A N 1
ATOM 1333 C CA . ARG A 1 160 ? 1.657 3.211 -18.513 1.00 98.38 160 ARG A CA 1
ATOM 1334 C C . ARG A 1 160 ? 0.525 4.226 -18.630 1.00 98.38 160 ARG A C 1
ATOM 1336 O O . ARG A 1 160 ? -0.097 4.540 -17.621 1.00 98.38 160 ARG A O 1
ATOM 1343 N N . GLU A 1 161 ? 0.222 4.696 -19.839 1.00 98.06 161 GLU A N 1
ATOM 1344 C CA . GLU A 1 161 ? -0.822 5.711 -20.054 1.00 98.06 161 GLU A CA 1
ATOM 1345 C C . GLU A 1 161 ? -2.210 5.223 -19.618 1.00 98.06 161 GLU A C 1
ATOM 1347 O O . GLU A 1 161 ? -3.024 5.981 -19.087 1.00 98.06 161 GLU A O 1
ATOM 1352 N N . GLU A 1 162 ? -2.490 3.939 -19.837 1.00 98.06 162 GLU A N 1
ATOM 1353 C CA . GLU A 1 162 ? -3.754 3.311 -19.468 1.00 98.06 162 GLU A CA 1
ATOM 1354 C C . GLU A 1 162 ? -3.908 3.230 -17.944 1.00 98.06 162 GLU A C 1
ATOM 1356 O O . GLU A 1 162 ? -4.978 3.540 -17.408 1.00 98.06 162 GLU A O 1
ATOM 1361 N N . ILE A 1 163 ? -2.832 2.866 -17.239 1.00 98.44 163 ILE A N 1
ATOM 1362 C CA . ILE A 1 163 ? -2.769 2.840 -15.775 1.00 98.44 163 ILE A CA 1
ATOM 1363 C C . ILE A 1 163 ? -2.896 4.261 -15.214 1.00 98.44 163 ILE A C 1
ATOM 1365 O O . ILE A 1 163 ? -3.738 4.504 -14.350 1.00 98.44 163 ILE A O 1
ATOM 1369 N N . GLU A 1 164 ? -2.108 5.211 -15.719 1.00 98.44 164 GLU A N 1
ATOM 1370 C CA . GLU A 1 164 ? -2.123 6.612 -15.281 1.00 98.44 164 GLU A CA 1
ATOM 1371 C C . GLU A 1 164 ? -3.516 7.226 -15.416 1.00 98.44 164 GLU A C 1
ATOM 1373 O O . GLU A 1 164 ? -4.019 7.828 -14.464 1.00 98.44 164 GLU A O 1
ATOM 1378 N N . ARG A 1 165 ? -4.183 7.000 -16.553 1.00 98.19 165 ARG A N 1
ATOM 1379 C CA . ARG A 1 165 ? -5.547 7.478 -16.800 1.00 98.19 165 ARG A CA 1
ATOM 1380 C C . ARG A 1 165 ? -6.572 6.813 -15.885 1.00 98.19 165 ARG A C 1
ATOM 1382 O O . ARG A 1 165 ? -7.421 7.507 -15.333 1.00 98.19 165 ARG A O 1
ATOM 1389 N N . SER A 1 166 ? -6.502 5.491 -15.722 1.00 97.19 166 SER A N 1
ATOM 1390 C CA . SER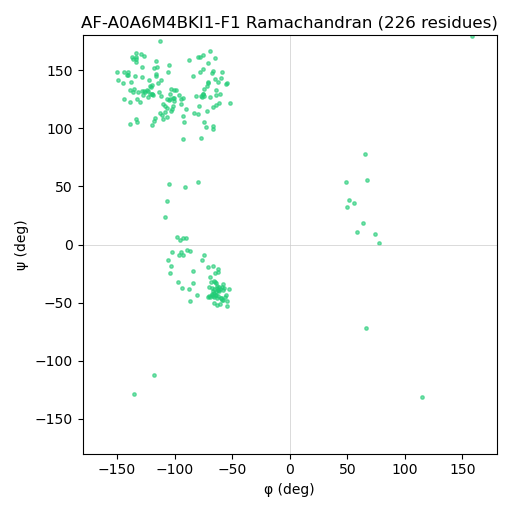 A 1 166 ? -7.495 4.729 -14.949 1.00 97.19 166 SER A CA 1
ATOM 1391 C C . SER A 1 166 ? -7.399 5.014 -13.450 1.00 97.19 166 SER A C 1
ATOM 1393 O O . SER A 1 166 ? -8.410 5.222 -12.783 1.00 97.19 166 SER A O 1
ATOM 1395 N N . VAL A 1 167 ? -6.179 5.050 -12.911 1.00 97.56 167 VAL A N 1
ATOM 1396 C CA . VAL A 1 167 ? -5.927 5.281 -11.480 1.00 97.56 167 VAL A CA 1
ATOM 1397 C C . VAL A 1 167 ? -5.912 6.785 -11.157 1.00 97.56 167 VAL A C 1
ATOM 1399 O O . VAL A 1 167 ? -6.160 7.204 -10.018 1.00 97.56 167 VAL A O 1
ATOM 1402 N N . GLY A 1 168 ? -5.643 7.629 -12.155 1.00 97.44 168 GLY A N 1
ATOM 1403 C CA . GLY A 1 168 ? -5.444 9.066 -11.996 1.00 97.44 168 GLY A CA 1
ATOM 1404 C C . GLY A 1 168 ? -4.162 9.351 -11.220 1.00 97.44 168 GLY A C 1
ATOM 1405 O O . GLY A 1 168 ? -4.227 9.962 -10.150 1.00 97.44 168 GLY A O 1
ATOM 1406 N N . ILE A 1 169 ? -3.037 8.831 -11.711 1.00 97.94 169 ILE A N 1
ATOM 1407 C CA . ILE A 1 169 ? -1.685 8.987 -11.150 1.00 97.94 169 ILE A CA 1
ATOM 1408 C C . ILE A 1 169 ? -0.722 9.441 -12.248 1.00 97.94 169 ILE A C 1
ATOM 1410 O O . ILE A 1 169 ? -1.036 9.312 -13.425 1.00 97.94 169 ILE A O 1
ATOM 1414 N N . ASN A 1 170 ? 0.449 9.947 -11.864 1.00 98.06 170 ASN A N 1
ATOM 1415 C CA . ASN A 1 170 ? 1.529 10.274 -12.792 1.00 98.06 170 ASN A CA 1
ATOM 1416 C C . ASN A 1 170 ? 2.762 9.445 -12.426 1.00 98.06 170 ASN A C 1
ATOM 1418 O O . ASN A 1 170 ? 3.427 9.748 -11.430 1.00 98.06 170 ASN A O 1
ATOM 1422 N N . ILE A 1 171 ? 3.029 8.384 -13.184 1.00 98.44 171 ILE A N 1
ATOM 1423 C CA . ILE A 1 171 ? 4.180 7.506 -12.973 1.00 98.44 171 ILE A CA 1
ATOM 1424 C C . ILE A 1 171 ? 5.395 8.243 -13.524 1.00 98.44 171 ILE A C 1
ATOM 1426 O O . ILE A 1 171 ? 5.367 8.700 -14.651 1.00 98.44 171 ILE A O 1
ATOM 1430 N N . THR A 1 172 ? 6.470 8.394 -12.760 1.00 97.25 172 THR A N 1
ATOM 1431 C CA . THR A 1 172 ? 7.720 9.009 -13.238 1.00 97.25 172 THR A CA 1
ATOM 1432 C C . THR A 1 172 ? 8.799 7.975 -13.520 1.00 97.25 172 THR A C 1
ATOM 1434 O O . THR A 1 172 ? 9.666 8.222 -14.353 1.00 97.25 172 THR A O 1
ATOM 1437 N N . MET A 1 173 ? 8.729 6.809 -12.876 1.00 97.56 173 MET A N 1
ATOM 1438 C CA . MET A 1 173 ? 9.680 5.714 -13.057 1.00 97.56 173 MET A CA 1
ATOM 1439 C C . MET A 1 173 ? 8.984 4.369 -12.843 1.00 97.56 173 MET A C 1
ATOM 1441 O O . MET A 1 173 ? 8.153 4.238 -11.944 1.00 97.56 173 MET A O 1
ATOM 1445 N N . VAL A 1 174 ? 9.340 3.373 -13.652 1.00 98.12 174 VAL A N 1
ATOM 1446 C CA . VAL A 1 174 ? 8.914 1.973 -13.510 1.00 98.12 174 VAL A CA 1
ATOM 1447 C C . VAL A 1 174 ? 10.171 1.137 -13.327 1.00 98.12 174 VAL A C 1
ATOM 1449 O O . VAL A 1 174 ? 11.101 1.281 -14.112 1.00 98.12 174 VAL A O 1
ATOM 1452 N N . GLY A 1 175 ? 10.205 0.285 -12.305 1.00 97.06 175 GLY A N 1
ATOM 1453 C CA . GLY A 1 175 ? 11.443 -0.329 -11.839 1.00 97.06 175 GLY A CA 1
ATOM 1454 C C . GLY A 1 175 ? 12.370 0.737 -11.265 1.00 97.06 175 GLY A C 1
ATOM 1455 O O . GLY A 1 175 ? 13.285 1.180 -11.944 1.00 97.06 175 GLY A O 1
ATOM 1456 N N . ILE A 1 176 ? 12.085 1.182 -10.038 1.00 96.69 176 ILE A N 1
ATOM 1457 C CA . ILE A 1 176 ? 12.848 2.236 -9.359 1.00 96.69 176 ILE A CA 1
ATOM 1458 C C . ILE A 1 176 ? 14.339 1.897 -9.373 1.00 96.69 176 ILE A C 1
ATOM 1460 O O . ILE A 1 176 ? 14.744 0.861 -8.843 1.00 96.69 176 ILE A O 1
ATOM 1464 N N . ASP A 1 177 ? 15.107 2.806 -9.958 1.00 94.69 177 ASP A N 1
ATOM 1465 C CA . ASP A 1 177 ? 16.540 2.713 -10.173 1.00 94.69 177 ASP A CA 1
ATOM 1466 C C . ASP A 1 177 ? 17.172 4.039 -9.724 1.00 94.69 177 ASP A C 1
ATOM 1468 O O . ASP A 1 177 ? 17.018 5.074 -10.377 1.00 94.69 177 ASP A O 1
ATOM 1472 N N . GLU A 1 178 ? 17.843 4.019 -8.571 1.00 94.25 178 GLU A N 1
ATOM 1473 C CA . GLU A 1 178 ? 18.559 5.187 -8.039 1.00 94.25 178 GLU A CA 1
ATOM 1474 C C . GLU A 1 178 ? 19.891 5.426 -8.769 1.00 94.25 178 GLU A C 1
ATOM 1476 O O . GLU A 1 178 ? 20.476 6.501 -8.663 1.00 94.25 178 GLU A O 1
ATOM 1481 N N . CYS A 1 179 ? 20.347 4.446 -9.547 1.00 92.56 179 CYS A N 1
ATOM 1482 C CA . CYS A 1 179 ? 21.541 4.495 -10.383 1.00 92.56 179 CYS A CA 1
ATOM 1483 C C . CYS A 1 179 ? 21.249 4.885 -11.842 1.00 92.56 179 CYS A C 1
ATOM 1485 O O . CYS A 1 179 ? 22.174 4.891 -12.653 1.00 92.56 179 CYS A O 1
ATOM 1487 N N . LEU A 1 180 ? 19.997 5.219 -12.190 1.00 91.06 180 LEU A N 1
ATOM 1488 C CA . LEU A 1 180 ? 19.586 5.494 -13.573 1.00 91.06 180 LEU A CA 1
ATOM 1489 C C . LEU A 1 180 ? 20.404 6.617 -14.227 1.00 91.06 180 LEU A C 1
ATOM 1491 O O . LEU A 1 180 ? 20.689 6.563 -15.423 1.00 91.06 180 LEU A O 1
ATOM 1495 N N . TYR A 1 181 ? 20.744 7.648 -13.454 1.00 86.62 181 TYR A N 1
ATOM 1496 C CA . TYR A 1 181 ? 21.537 8.779 -13.921 1.00 86.62 181 TYR A CA 1
ATOM 1497 C C . TYR A 1 181 ? 22.980 8.652 -13.432 1.00 86.62 181 TYR A C 1
ATOM 1499 O O . TYR A 1 181 ? 23.261 8.710 -12.231 1.00 86.62 181 TYR A O 1
ATOM 1507 N N . GLU A 1 182 ? 23.901 8.517 -14.384 1.00 79.56 182 GLU A N 1
ATOM 1508 C CA . GLU A 1 182 ? 25.337 8.450 -14.116 1.00 79.56 182 GLU A CA 1
ATOM 1509 C C . GLU A 1 182 ? 25.837 9.715 -13.406 1.00 79.56 182 GLU A C 1
ATOM 1511 O O . GLU A 1 182 ? 25.392 10.827 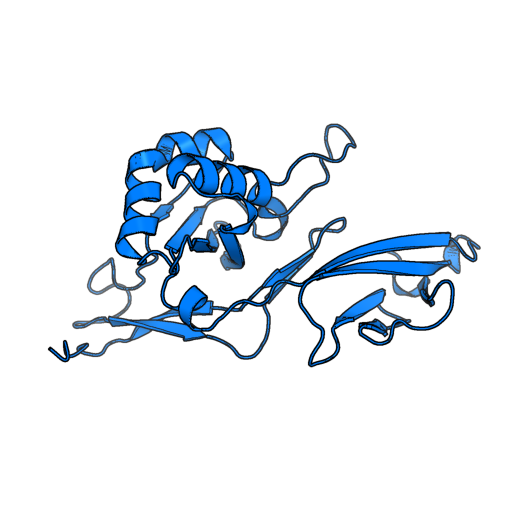-13.698 1.00 79.56 182 GLU A O 1
ATOM 1516 N N . ASN A 1 183 ? 26.789 9.552 -12.482 1.00 79.81 183 ASN A N 1
ATOM 1517 C CA . ASN A 1 183 ? 27.430 10.643 -11.735 1.00 79.81 183 ASN A CA 1
ATOM 1518 C C . ASN A 1 183 ? 26.483 11.528 -10.906 1.00 79.81 183 ASN A C 1
ATOM 1520 O O . ASN A 1 183 ? 26.911 12.560 -10.393 1.00 79.81 183 ASN A O 1
ATOM 1524 N N . GLN A 1 184 ? 25.215 11.137 -10.736 1.00 85.56 184 GLN A N 1
ATOM 1525 C CA . GLN A 1 184 ? 24.285 11.856 -9.867 1.00 85.56 184 GLN A CA 1
ATOM 1526 C C . GLN A 1 184 ? 24.378 11.379 -8.414 1.00 85.56 184 GLN A C 1
ATOM 1528 O O . GLN A 1 184 ? 24.474 12.201 -7.506 1.00 85.56 184 GLN A O 1
ATOM 1533 N N . MET A 1 185 ? 24.340 10.060 -8.200 1.00 85.12 185 MET A N 1
ATOM 1534 C CA . MET A 1 185 ? 24.449 9.460 -6.863 1.00 85.12 185 MET A CA 1
ATOM 1535 C C . MET A 1 185 ? 25.874 9.006 -6.535 1.00 85.12 185 MET A C 1
ATOM 1537 O O . MET A 1 185 ? 26.283 9.067 -5.379 1.00 85.12 185 MET A O 1
ATOM 1541 N N . CYS A 1 186 ? 26.627 8.566 -7.546 1.00 85.81 186 CYS A N 1
ATOM 1542 C CA . CYS A 1 186 ? 27.955 7.979 -7.399 1.00 85.81 186 CYS A CA 1
ATOM 1543 C C . CYS A 1 186 ? 28.888 8.479 -8.499 1.00 85.81 186 CYS A C 1
ATOM 1545 O O . CYS A 1 186 ? 28.526 8.411 -9.670 1.00 85.81 186 CYS A O 1
ATOM 1547 N N . GLU A 1 187 ? 30.099 8.908 -8.143 1.00 85.38 187 GLU A N 1
ATOM 1548 C CA . GLU A 1 187 ? 31.176 9.160 -9.106 1.00 85.38 187 GLU A CA 1
ATOM 1549 C C . GLU A 1 187 ? 31.778 7.810 -9.540 1.00 85.38 187 GLU A C 1
ATOM 1551 O O . GLU A 1 187 ? 32.651 7.256 -8.871 1.00 85.38 187 GLU A O 1
ATOM 1556 N N . GLY A 1 188 ? 31.259 7.231 -10.629 1.00 85.00 188 GLY A N 1
ATOM 1557 C CA . GLY A 1 188 ? 31.690 5.929 -11.154 1.00 85.00 188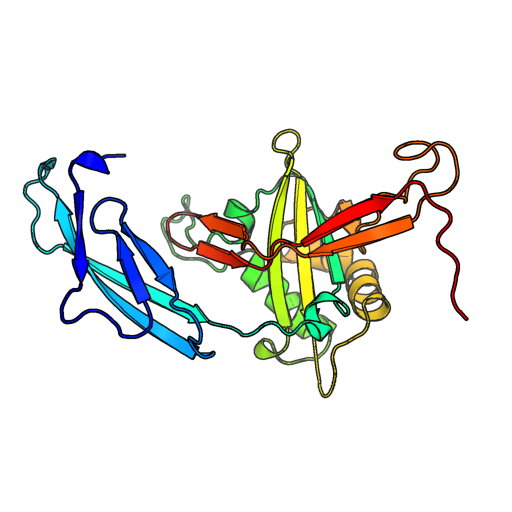 GLY A CA 1
ATOM 1558 C C . GLY A 1 188 ? 30.616 4.836 -11.096 1.00 85.00 188 GLY A C 1
ATOM 1559 O O . GLY A 1 188 ? 29.505 5.020 -11.585 1.00 85.00 188 GLY A O 1
ATOM 1560 N N . SER A 1 189 ? 30.966 3.652 -10.576 1.00 87.19 189 SER A N 1
ATOM 1561 C CA . SER A 1 189 ? 30.050 2.498 -10.538 1.00 87.19 189 SER A CA 1
ATOM 1562 C C . SER A 1 189 ? 28.925 2.697 -9.524 1.00 87.19 189 SER A C 1
ATOM 1564 O O . SER A 1 189 ? 29.171 3.152 -8.409 1.00 87.19 189 SER A O 1
ATOM 1566 N N . CYS A 1 190 ? 27.711 2.303 -9.904 1.00 90.56 190 CYS A N 1
ATOM 1567 C CA . CYS A 1 190 ? 26.524 2.367 -9.063 1.00 90.56 190 CYS A CA 1
ATOM 1568 C C . CYS A 1 190 ? 25.740 1.059 -9.183 1.00 90.56 190 CYS A C 1
ATOM 1570 O O . CYS A 1 190 ? 25.519 0.563 -10.290 1.00 90.56 190 CYS A O 1
ATOM 1572 N N . THR A 1 191 ? 25.320 0.511 -8.046 1.00 91.00 191 THR A N 1
ATOM 1573 C CA . THR A 1 191 ? 24.491 -0.694 -7.968 1.00 91.00 191 THR A CA 1
ATOM 1574 C C . THR A 1 191 ? 23.278 -0.424 -7.085 1.00 91.00 191 THR A C 1
ATOM 1576 O O . THR A 1 191 ? 23.418 0.091 -5.980 1.00 91.00 191 THR A O 1
ATOM 1579 N N . ASN A 1 192 ? 22.079 -0.787 -7.549 1.00 91.38 192 ASN A N 1
ATOM 1580 C CA . ASN A 1 192 ? 20.879 -0.710 -6.717 1.00 91.38 192 ASN A CA 1
ATOM 1581 C C . ASN A 1 192 ? 20.847 -1.862 -5.715 1.00 91.38 192 ASN A C 1
ATOM 1583 O O . ASN A 1 192 ? 20.881 -3.031 -6.108 1.00 91.38 192 ASN A O 1
ATOM 1587 N N . VAL A 1 193 ? 20.683 -1.530 -4.440 1.00 92.88 193 VAL A N 1
ATOM 1588 C CA . VAL A 1 193 ? 20.454 -2.491 -3.364 1.00 92.88 193 VAL A CA 1
ATOM 1589 C C . VAL A 1 193 ? 19.064 -2.290 -2.789 1.00 92.88 193 VAL A C 1
ATOM 1591 O O . VAL A 1 193 ? 18.573 -1.169 -2.641 1.00 92.88 193 VAL A O 1
ATOM 1594 N N . LEU A 1 194 ? 18.410 -3.414 -2.507 1.00 93.94 194 LEU A N 1
ATOM 1595 C CA . LEU A 1 194 ? 17.108 -3.439 -1.874 1.00 93.94 194 LEU A CA 1
ATOM 1596 C C . LEU A 1 194 ? 17.273 -3.532 -0.357 1.00 93.94 194 LEU A C 1
ATOM 1598 O O . LEU A 1 194 ? 17.587 -4.605 0.153 1.00 93.94 194 LEU A O 1
ATOM 1602 N N . ASP A 1 195 ? 17.035 -2.432 0.350 1.00 95.19 195 ASP A N 1
ATOM 1603 C CA . ASP A 1 195 ? 17.066 -2.399 1.811 1.00 95.19 195 ASP A CA 1
ATOM 1604 C C . ASP A 1 195 ? 15.676 -2.702 2.379 1.00 95.19 195 ASP A C 1
ATOM 1606 O O . ASP A 1 195 ? 14.708 -1.979 2.127 1.00 95.19 195 ASP A O 1
ATOM 1610 N N . ILE A 1 196 ? 15.559 -3.806 3.119 1.00 95.44 196 ILE A N 1
ATOM 1611 C CA . ILE A 1 196 ? 14.304 -4.277 3.711 1.00 95.44 196 ILE A CA 1
ATOM 1612 C C . ILE A 1 196 ? 14.388 -4.060 5.218 1.00 95.44 196 ILE A C 1
ATOM 1614 O O . ILE A 1 196 ? 15.162 -4.716 5.915 1.00 95.44 196 ILE A O 1
ATOM 1618 N N . SER A 1 197 ? 13.554 -3.165 5.743 1.00 94.62 197 SER A N 1
ATOM 1619 C CA . SER A 1 197 ? 13.546 -2.877 7.172 1.00 94.62 197 SER A CA 1
ATOM 1620 C C . SER A 1 197 ? 12.695 -3.875 7.954 1.00 94.62 197 SER A C 1
ATOM 1622 O O . SER A 1 197 ? 11.609 -4.273 7.533 1.00 94.62 197 SER A O 1
ATOM 1624 N N . ASN A 1 198 ? 13.138 -4.185 9.173 1.00 90.50 198 ASN A N 1
ATOM 1625 C CA . ASN A 1 198 ? 12.357 -4.948 10.151 1.00 90.50 198 ASN A CA 1
ATOM 1626 C C . ASN A 1 198 ? 11.227 -4.123 10.796 1.00 90.50 198 ASN A C 1
ATOM 1628 O O . ASN A 1 198 ? 10.404 -4.670 11.531 1.00 90.50 198 ASN A O 1
ATOM 1632 N N . LEU A 1 199 ? 11.194 -2.805 10.564 1.00 93.62 199 LEU A N 1
ATOM 1633 C CA . LEU A 1 199 ? 10.141 -1.918 11.050 1.00 93.62 199 LEU A CA 1
ATOM 1634 C C . LEU A 1 199 ? 9.119 -1.655 9.940 1.00 93.62 199 LEU A C 1
ATOM 1636 O O . LEU A 1 199 ? 9.513 -1.291 8.832 1.00 93.62 199 LEU A O 1
ATOM 1640 N N . PRO A 1 200 ? 7.810 -1.753 10.216 1.00 94.06 200 PRO A N 1
ATOM 1641 C CA . PRO A 1 200 ? 6.801 -1.489 9.201 1.00 94.06 200 PRO A CA 1
ATOM 1642 C C . PRO A 1 200 ? 6.739 -0.003 8.813 1.00 94.06 200 PRO A C 1
ATOM 1644 O O . PRO A 1 200 ? 7.261 0.893 9.495 1.00 94.06 200 PRO A O 1
ATOM 1647 N N . TYR A 1 201 ? 6.050 0.267 7.707 1.00 96.38 201 TYR A N 1
ATOM 1648 C CA . TYR A 1 201 ? 5.654 1.611 7.301 1.00 96.38 201 TYR A CA 1
ATOM 1649 C C . TYR A 1 201 ? 4.138 1.761 7.449 1.00 96.38 201 TYR A C 1
ATOM 1651 O O . TYR A 1 201 ? 3.382 0.992 6.857 1.00 96.38 201 TYR A O 1
ATOM 1659 N N . MET A 1 202 ? 3.691 2.722 8.259 1.00 95.81 202 MET A N 1
ATOM 1660 C CA . MET A 1 202 ? 2.270 2.988 8.485 1.00 95.81 202 MET A CA 1
ATOM 1661 C C . MET A 1 202 ? 1.849 4.250 7.739 1.00 95.81 202 MET A C 1
ATOM 1663 O O . MET A 1 202 ? 2.376 5.328 8.001 1.00 95.81 202 MET A O 1
ATOM 1667 N N . VAL A 1 203 ? 0.831 4.113 6.897 1.00 97.00 203 VAL A N 1
ATOM 1668 C CA . VAL A 1 203 ? 0.121 5.215 6.247 1.00 97.00 203 VAL A CA 1
ATOM 1669 C C . VAL A 1 203 ? -1.245 5.348 6.904 1.00 97.00 203 VAL A C 1
ATOM 1671 O O . VAL A 1 203 ? -2.006 4.381 6.944 1.00 97.00 203 VAL A O 1
ATOM 1674 N N . ASN A 1 204 ? -1.577 6.536 7.407 1.00 94.75 204 ASN A N 1
ATOM 1675 C CA . ASN A 1 204 ? -2.875 6.814 8.016 1.00 94.75 204 ASN A CA 1
ATOM 1676 C C . ASN A 1 204 ? -3.626 7.879 7.208 1.00 94.75 204 ASN A C 1
ATOM 1678 O O . ASN A 1 204 ? -3.293 9.055 7.269 1.00 94.75 204 ASN A O 1
ATOM 1682 N N . ALA A 1 205 ? -4.681 7.474 6.501 1.00 94.75 205 ALA A N 1
ATOM 1683 C CA . ALA A 1 205 ? -5.545 8.360 5.720 1.00 94.75 205 ALA A CA 1
ATOM 1684 C C . ALA A 1 205 ? -6.920 8.568 6.394 1.00 94.75 205 ALA A C 1
ATOM 1686 O O . ALA A 1 205 ? -7.960 8.663 5.728 1.00 94.75 205 ALA A O 1
ATOM 1687 N N . ASN A 1 206 ? -6.932 8.649 7.729 1.00 87.62 206 ASN A N 1
ATOM 1688 C CA . ASN A 1 206 ? -8.087 8.818 8.620 1.00 87.62 206 ASN A CA 1
ATOM 1689 C C . ASN A 1 206 ? -9.066 7.635 8.635 1.00 87.62 206 ASN A C 1
ATOM 1691 O O . ASN A 1 206 ? -9.167 6.923 9.627 1.00 87.62 206 ASN A O 1
ATOM 1695 N N . LYS A 1 207 ? -9.834 7.442 7.553 1.00 90.00 207 LYS A N 1
ATOM 1696 C CA . LYS A 1 207 ? -10.855 6.374 7.459 1.00 90.00 207 LYS A CA 1
ATOM 1697 C C . LYS A 1 207 ? -10.290 5.037 6.979 1.00 90.00 207 LYS A C 1
ATOM 1699 O O . LYS A 1 207 ? -11.019 4.055 6.898 1.00 90.00 207 LYS A O 1
ATOM 1704 N N . THR A 1 208 ? -9.019 5.021 6.610 1.00 94.00 208 THR A N 1
ATOM 1705 C CA . THR A 1 208 ? -8.293 3.853 6.126 1.00 94.00 208 THR A CA 1
ATOM 1706 C C . THR A 1 208 ? -6.831 4.011 6.500 1.00 94.00 208 THR A C 1
ATOM 1708 O O . THR A 1 208 ? -6.324 5.133 6.577 1.00 94.00 208 THR A O 1
ATOM 1711 N N . ALA A 1 209 ? -6.170 2.892 6.750 1.00 95.94 209 ALA A N 1
ATOM 1712 C CA . ALA A 1 209 ? -4.756 2.844 7.050 1.00 95.94 209 ALA A CA 1
ATOM 1713 C C . ALA A 1 209 ? -4.140 1.629 6.361 1.00 95.94 209 ALA A C 1
ATOM 1715 O O . ALA A 1 209 ? -4.797 0.599 6.199 1.00 95.94 209 ALA A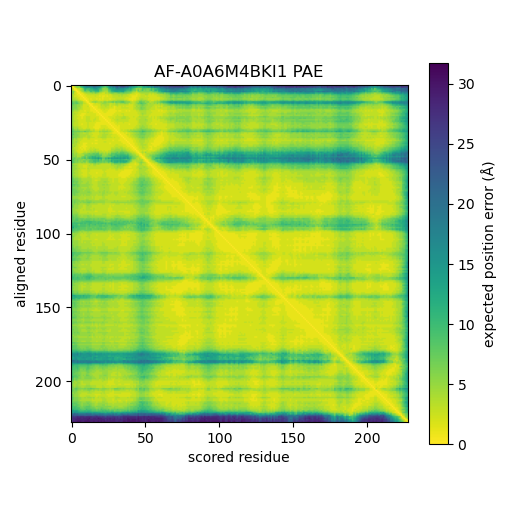 O 1
ATOM 1716 N N . LEU A 1 210 ? -2.877 1.758 5.974 1.00 97.00 210 LEU A N 1
ATOM 1717 C CA . LEU A 1 210 ? -2.080 0.679 5.412 1.00 97.00 210 LEU A CA 1
ATOM 1718 C C . LEU A 1 210 ? -0.830 0.520 6.268 1.00 97.00 210 LEU A C 1
ATOM 1720 O O . LEU A 1 210 ? -0.107 1.487 6.494 1.00 97.00 210 LEU A O 1
ATOM 1724 N N . VAL A 1 211 ? -0.575 -0.699 6.729 1.00 96.88 211 VAL A N 1
ATOM 1725 C CA . VAL A 1 211 ? 0.694 -1.063 7.358 1.00 96.88 211 VAL A CA 1
ATOM 1726 C C . VAL A 1 211 ? 1.404 -2.000 6.395 1.00 96.88 211 VAL A C 1
ATOM 1728 O O . VAL A 1 211 ? 0.959 -3.125 6.188 1.00 96.88 211 VAL A O 1
ATOM 1731 N N . GLY A 1 212 ? 2.456 -1.494 5.762 1.00 95.94 212 GLY A N 1
ATOM 1732 C CA . GLY A 1 212 ? 3.219 -2.197 4.739 1.00 95.94 212 GLY A CA 1
ATOM 1733 C C . GLY A 1 212 ? 4.639 -2.534 5.177 1.00 95.94 212 GLY A C 1
ATOM 1734 O O . GLY A 1 212 ? 5.108 -2.121 6.244 1.00 95.94 212 GLY A O 1
ATOM 1735 N N . VAL A 1 213 ? 5.343 -3.264 4.315 1.00 96.38 213 VAL A N 1
ATOM 1736 C CA . VAL A 1 213 ? 6.779 -3.512 4.461 1.00 96.38 213 VAL A CA 1
ATOM 1737 C C . VAL A 1 213 ? 7.521 -2.233 4.084 1.00 96.38 213 VAL A C 1
ATOM 1739 O O . VAL A 1 213 ? 7.297 -1.678 3.010 1.00 96.38 213 VAL A O 1
ATOM 1742 N N . ARG A 1 214 ? 8.409 -1.759 4.957 1.00 96.94 214 ARG A N 1
ATOM 1743 C CA . ARG A 1 214 ? 9.304 -0.644 4.640 1.00 96.94 214 ARG A CA 1
ATOM 1744 C C . ARG A 1 214 ? 10.463 -1.178 3.806 1.00 96.94 214 ARG A C 1
ATOM 1746 O O . ARG A 1 214 ? 11.269 -1.960 4.310 1.00 96.94 214 ARG A O 1
ATOM 1753 N N . VAL A 1 215 ? 10.513 -0.777 2.540 1.00 95.50 215 VAL A N 1
ATOM 1754 C CA . VAL A 1 215 ? 11.517 -1.249 1.582 1.00 95.50 215 VAL A CA 1
ATOM 1755 C C . VAL A 1 215 ? 12.016 -0.102 0.719 1.00 95.50 215 VAL A C 1
ATOM 1757 O O . VAL A 1 215 ? 11.228 0.505 -0.007 1.00 95.50 215 VAL A O 1
ATOM 1760 N N . ASP A 1 216 ? 13.321 0.129 0.729 1.00 94.31 216 ASP A N 1
ATOM 1761 C CA . ASP A 1 216 ? 13.954 1.220 0.000 1.00 94.31 216 ASP A CA 1
ATOM 1762 C C . ASP A 1 216 ? 14.904 0.693 -1.079 1.00 94.31 216 ASP A C 1
ATOM 1764 O O . ASP A 1 216 ? 15.537 -0.350 -0.929 1.00 94.31 216 ASP A O 1
ATOM 1768 N N . VAL A 1 217 ? 14.978 1.409 -2.205 1.00 94.00 217 VAL A N 1
ATOM 1769 C CA . VAL A 1 217 ? 16.067 1.234 -3.175 1.00 94.00 217 VAL A CA 1
ATOM 1770 C C . VAL A 1 217 ? 17.139 2.237 -2.817 1.00 94.00 217 VAL A C 1
ATOM 1772 O O . VAL A 1 217 ? 16.844 3.427 -2.695 1.00 94.00 217 VAL A O 1
ATOM 1775 N N . ILE A 1 218 ? 18.358 1.752 -2.630 1.00 93.56 218 ILE A N 1
ATOM 1776 C CA . ILE A 1 218 ? 19.514 2.574 -2.295 1.00 93.56 218 ILE A CA 1
ATOM 1777 C C . ILE A 1 218 ? 20.564 2.371 -3.383 1.00 93.56 218 ILE A C 1
ATOM 1779 O O . ILE A 1 218 ? 20.803 1.248 -3.826 1.00 93.56 218 ILE A O 1
ATOM 1783 N N . ALA A 1 219 ? 21.177 3.468 -3.816 1.00 92.50 219 ALA A N 1
ATOM 1784 C CA . ALA A 1 219 ? 22.359 3.434 -4.660 1.00 92.50 219 ALA A CA 1
ATOM 1785 C C . ALA A 1 219 ? 23.594 3.133 -3.799 1.00 92.50 219 ALA A C 1
ATOM 1787 O O . ALA A 1 219 ? 23.935 3.910 -2.907 1.00 92.50 219 ALA A O 1
ATOM 1788 N N . GLU A 1 220 ? 24.280 2.030 -4.081 1.00 92.06 220 GLU A N 1
ATOM 1789 C CA . GLU A 1 220 ? 25.611 1.756 -3.548 1.00 92.06 220 GLU A CA 1
ATOM 1790 C C . GLU A 1 220 ? 26.669 2.073 -4.603 1.00 92.06 220 GLU A C 1
ATOM 1792 O O . GLU A 1 220 ? 26.641 1.543 -5.716 1.00 92.06 220 GLU A O 1
ATOM 1797 N N . CYS A 1 221 ? 27.635 2.916 -4.235 1.00 89.69 221 CYS A N 1
ATOM 1798 C CA . CYS A 1 221 ? 28.742 3.321 -5.103 1.00 89.69 221 CYS A CA 1
ATOM 1799 C C . CYS A 1 221 ? 29.841 2.254 -5.153 1.00 89.69 221 CYS A C 1
ATOM 1801 O O . CYS A 1 221 ? 31.005 2.499 -4.835 1.00 89.69 221 CYS A O 1
ATOM 1803 N N . THR A 1 222 ? 29.447 1.030 -5.488 1.00 87.56 222 THR A N 1
ATOM 1804 C CA . THR A 1 222 ? 30.317 -0.134 -5.608 1.00 87.56 222 THR A CA 1
ATOM 1805 C C . THR A 1 222 ? 30.091 -0.801 -6.962 1.00 87.56 222 THR A C 1
ATOM 1807 O O . THR A 1 222 ? 29.023 -0.703 -7.576 1.00 87.56 222 THR A O 1
ATOM 1810 N N . CYS A 1 223 ? 31.125 -1.477 -7.463 1.00 79.56 223 CYS A N 1
ATOM 1811 C CA . CYS A 1 223 ? 30.989 -2.315 -8.646 1.00 79.56 223 CYS A CA 1
ATOM 1812 C C . CYS A 1 223 ? 30.250 -3.599 -8.250 1.00 79.56 223 CYS A C 1
ATOM 1814 O O . CYS A 1 223 ? 30.824 -4.476 -7.601 1.00 79.56 223 CYS A O 1
ATOM 1816 N N . GLY A 1 224 ? 28.976 -3.702 -8.626 1.00 71.38 224 GLY A N 1
ATOM 1817 C CA . GLY A 1 224 ? 28.192 -4.916 -8.457 1.00 71.38 224 GLY A CA 1
ATOM 1818 C C . GLY A 1 224 ? 28.747 -6.016 -9.354 1.00 71.38 224 GLY A C 1
ATOM 1819 O O . GLY A 1 224 ? 28.480 -6.048 -10.557 1.00 71.38 224 GLY A O 1
ATOM 1820 N N . ALA A 1 225 ? 29.541 -6.923 -8.788 1.00 61.38 225 ALA A N 1
ATOM 1821 C CA . ALA A 1 225 ? 29.987 -8.100 -9.515 1.00 61.38 225 ALA A CA 1
ATOM 1822 C C . ALA A 1 225 ? 28.762 -8.942 -9.907 1.00 61.38 225 ALA A C 1
ATOM 1824 O O . ALA A 1 225 ? 27.988 -9.383 -9.055 1.00 61.38 225 ALA A O 1
ATOM 1825 N N . ARG A 1 226 ? 28.583 -9.186 -11.210 1.00 55.88 226 ARG A N 1
ATOM 1826 C CA . ARG A 1 226 ? 27.691 -10.245 -11.690 1.00 55.88 226 ARG A CA 1
ATOM 1827 C C . ARG A 1 226 ? 28.310 -11.576 -11.266 1.00 55.88 226 ARG A C 1
ATOM 1829 O O . ARG A 1 226 ? 29.275 -12.020 -11.880 1.00 55.88 226 ARG A O 1
ATOM 1836 N N . ASN A 1 227 ? 27.782 -12.191 -10.214 1.00 42.75 227 ASN A N 1
ATOM 1837 C CA . ASN A 1 227 ? 28.048 -13.600 -9.952 1.00 42.75 227 ASN A CA 1
ATOM 1838 C C . ASN A 1 227 ? 27.250 -14.393 -10.996 1.00 42.75 227 ASN A C 1
ATOM 1840 O O . ASN A 1 227 ? 26.023 -14.461 -10.909 1.00 42.75 227 ASN A O 1
ATOM 1844 N N . TYR A 1 228 ? 27.950 -14.859 -12.032 1.00 39.19 228 TYR A N 1
ATOM 1845 C CA . TYR A 1 228 ? 27.433 -15.756 -13.069 1.00 39.19 228 TYR A CA 1
ATOM 1846 C C . TYR A 1 228 ? 27.398 -17.196 -12.560 1.00 39.19 228 TYR A C 1
ATOM 1848 O O . TYR A 1 228 ? 28.340 -17.571 -11.823 1.00 39.19 228 TYR A O 1
#

Mean predicted aligned error: 5.37 Å

Sequence (228 aa):
WDLPDKKFFWESTEHPNFTLNEETGMIQMRHKTREGRYHLKFKVYDRKHTQTDVPANVTVYVKEISHEAIINSGSIRISGISDEDFIRVWNYKTLSVSRSKLDIFKDKLADLLNTERENIDIFSVQLRKKHPLITDIRFSAHGAHYYKPIRLNGIVLMHREEIERSVGINITMVGIDECLYENQMCEGSCTNVLDISNLPYMVNANKTALVGVRVDVIAECTCGARNY